Protein AF-A0A2K3MXI1-F1 (afdb_monomer_lite)

Structure (mmCIF, N/CA/C/O backbone):
data_AF-A0A2K3MXI1-F1
#
_entry.id   AF-A0A2K3MXI1-F1
#
loop_
_atom_site.group_PDB
_atom_site.id
_atom_site.type_symbol
_atom_site.label_atom_id
_atom_site.label_alt_id
_atom_site.label_comp_id
_atom_site.label_asym_id
_atom_site.label_entity_id
_atom_site.label_seq_id
_atom_site.pdbx_PDB_ins_code
_atom_site.Cartn_x
_atom_site.Cartn_y
_atom_site.Cartn_z
_atom_site.occupancy
_atom_site.B_iso_or_equiv
_atom_site.auth_seq_id
_atom_site.auth_comp_id
_atom_site.auth_asym_id
_atom_site.auth_atom_id
_atom_site.pdbx_PDB_model_num
ATOM 1 N N . ALA A 1 1 ? 45.358 4.671 -39.014 1.00 56.09 1 ALA A N 1
ATOM 2 C CA . ALA A 1 1 ? 45.125 3.210 -38.984 1.00 56.09 1 ALA A CA 1
ATOM 3 C C . ALA A 1 1 ? 43.636 2.865 -39.098 1.00 56.09 1 ALA A C 1
ATOM 5 O O . ALA A 1 1 ? 43.256 2.252 -40.083 1.00 56.09 1 ALA A O 1
ATOM 6 N N . PHE A 1 2 ? 42.780 3.325 -38.175 1.00 53.22 2 PHE A N 1
ATOM 7 C CA . PHE A 1 2 ? 41.340 3.009 -38.165 1.00 53.22 2 PHE A CA 1
ATOM 8 C C . PHE A 1 2 ? 40.574 3.447 -39.434 1.00 53.22 2 PHE A C 1
ATOM 10 O O . PHE A 1 2 ? 39.855 2.639 -40.006 1.00 53.22 2 PHE A O 1
ATOM 17 N N . CYS A 1 3 ? 40.803 4.664 -39.956 1.00 45.78 3 CYS A N 1
ATOM 18 C CA . CYS A 1 3 ? 40.182 5.107 -41.220 1.00 45.78 3 CYS A CA 1
ATOM 19 C C . CYS A 1 3 ? 40.551 4.239 -42.431 1.00 45.78 3 CYS A C 1
ATOM 21 O O . CYS A 1 3 ? 39.708 4.023 -43.292 1.00 45.78 3 CYS A O 1
ATOM 23 N N . LEU A 1 4 ? 41.788 3.729 -42.499 1.00 58.28 4 LEU A N 1
ATOM 24 C CA . LEU A 1 4 ? 42.200 2.835 -43.587 1.00 58.28 4 LEU A CA 1
ATOM 25 C C . LEU A 1 4 ? 41.477 1.493 -43.486 1.00 58.28 4 LEU A C 1
ATOM 27 O O . LEU A 1 4 ? 41.070 0.957 -44.503 1.00 58.28 4 LEU A O 1
ATOM 31 N N . LEU A 1 5 ? 41.263 0.993 -42.267 1.00 65.31 5 LEU A N 1
ATOM 32 C CA . LEU A 1 5 ? 40.539 -0.253 -42.018 1.00 65.31 5 LEU A CA 1
ATOM 33 C C . LEU A 1 5 ? 39.053 -0.113 -42.386 1.00 65.31 5 LEU A C 1
ATOM 35 O O . LEU A 1 5 ? 38.502 -0.991 -43.035 1.00 65.31 5 LEU A O 1
ATOM 39 N N . VAL A 1 6 ? 38.432 1.027 -42.070 1.00 58.59 6 VAL A N 1
ATOM 40 C CA . VAL A 1 6 ? 37.039 1.328 -42.446 1.00 58.59 6 VAL A CA 1
ATOM 41 C C . VAL A 1 6 ? 36.875 1.468 -43.962 1.00 58.59 6 VAL A C 1
ATOM 43 O O . VAL A 1 6 ? 35.950 0.888 -44.517 1.00 58.59 6 VAL A O 1
ATOM 46 N N . ILE A 1 7 ? 37.790 2.164 -44.647 1.00 58.56 7 ILE A N 1
ATOM 47 C CA . ILE A 1 7 ? 37.781 2.262 -46.118 1.00 58.56 7 ILE A CA 1
ATOM 48 C C . ILE A 1 7 ? 38.012 0.890 -46.755 1.00 58.56 7 ILE A C 1
ATOM 50 O O . ILE A 1 7 ? 37.399 0.582 -47.768 1.00 58.56 7 ILE A O 1
ATOM 54 N N . LEU A 1 8 ? 38.862 0.053 -46.156 1.00 68.56 8 LEU A N 1
ATOM 55 C CA . LEU A 1 8 ? 39.142 -1.297 -46.640 1.00 68.56 8 LEU A CA 1
ATOM 56 C C . LEU A 1 8 ? 37.931 -2.223 -46.447 1.00 68.56 8 LEU A C 1
ATOM 58 O O . LEU A 1 8 ? 37.644 -3.019 -47.333 1.00 68.56 8 LEU A O 1
ATOM 62 N N . VAL A 1 9 ? 37.176 -2.072 -45.353 1.00 70.38 9 VAL A N 1
ATOM 63 C CA . VAL A 1 9 ? 35.903 -2.778 -45.117 1.00 70.38 9 VAL A CA 1
ATOM 64 C C . VAL A 1 9 ? 34.805 -2.296 -46.070 1.00 70.38 9 VAL A C 1
ATOM 66 O O . VAL A 1 9 ? 34.068 -3.124 -46.597 1.00 70.38 9 VAL A O 1
ATOM 69 N N . ASP A 1 10 ? 34.720 -0.993 -46.345 1.00 60.31 10 ASP A N 1
ATOM 70 C CA . ASP A 1 10 ? 33.766 -0.420 -47.305 1.00 60.31 10 ASP A CA 1
ATOM 71 C C . ASP A 1 10 ? 34.090 -0.852 -48.750 1.00 60.31 10 ASP A C 1
ATOM 73 O O . ASP A 1 10 ? 33.211 -1.319 -49.474 1.00 60.31 10 ASP A O 1
ATOM 77 N N . MET A 1 11 ? 35.374 -0.838 -49.130 1.00 62.22 11 MET A N 1
ATOM 78 C CA . MET A 1 11 ? 35.877 -1.392 -50.396 1.00 62.22 11 MET A CA 1
ATOM 79 C C . MET A 1 11 ? 35.638 -2.898 -50.506 1.00 62.22 11 MET A C 1
ATOM 81 O O . MET A 1 11 ? 35.268 -3.369 -51.577 1.00 62.22 11 MET A O 1
ATOM 85 N N . LEU A 1 12 ? 35.818 -3.659 -49.421 1.00 66.19 12 LEU A N 1
ATOM 86 C CA . LEU A 1 12 ? 35.521 -5.092 -49.391 1.00 66.19 12 LEU A CA 1
ATOM 87 C C . LEU A 1 12 ? 34.026 -5.350 -49.550 1.00 66.19 12 LEU A C 1
ATOM 89 O O . LEU A 1 12 ? 33.662 -6.211 -50.339 1.00 66.19 12 LEU A O 1
ATOM 93 N N . ALA A 1 13 ? 33.165 -4.600 -48.861 1.00 64.38 13 ALA A N 1
ATOM 94 C CA . ALA A 1 13 ? 31.715 -4.713 -48.995 1.00 64.38 13 ALA A CA 1
ATOM 95 C C . ALA A 1 13 ? 31.252 -4.367 -50.420 1.00 64.38 13 ALA A C 1
ATOM 97 O O . ALA A 1 13 ? 30.410 -5.066 -50.982 1.00 64.38 13 ALA A O 1
ATOM 98 N N . TYR A 1 14 ? 31.850 -3.342 -51.035 1.00 57.22 14 TYR A N 1
ATOM 99 C CA . TYR A 1 14 ? 31.590 -2.952 -52.420 1.00 57.22 14 TYR A CA 1
ATOM 100 C C . TYR A 1 14 ? 32.108 -3.986 -53.434 1.00 57.22 14 TYR A C 1
ATOM 102 O O . TYR A 1 14 ? 31.436 -4.288 -54.420 1.00 57.22 14 TYR A O 1
ATOM 110 N N . ALA A 1 15 ? 33.274 -4.583 -53.175 1.00 62.03 15 ALA A N 1
ATOM 111 C CA . ALA A 1 15 ? 33.846 -5.642 -54.003 1.00 62.03 15 ALA A CA 1
ATOM 112 C C . ALA A 1 15 ? 33.047 -6.954 -53.905 1.00 62.03 15 ALA A C 1
ATOM 114 O O . ALA A 1 15 ? 32.817 -7.608 -54.921 1.00 62.03 15 ALA A O 1
ATOM 115 N N . LEU A 1 16 ? 32.562 -7.314 -52.710 1.00 57.56 16 LEU A N 1
ATOM 116 C CA . LEU A 1 16 ? 31.687 -8.474 -52.493 1.00 57.56 16 LEU A CA 1
ATOM 117 C C . LEU A 1 16 ? 30.312 -8.268 -53.143 1.00 57.56 16 LEU A C 1
ATOM 119 O O . LEU A 1 16 ? 29.740 -9.220 -53.663 1.00 57.56 16 LEU A O 1
ATOM 123 N N . TYR A 1 17 ? 29.826 -7.024 -53.184 1.00 54.31 17 TYR A N 1
ATOM 124 C CA . TYR A 1 17 ? 28.588 -6.632 -53.865 1.00 54.31 17 TYR A CA 1
ATOM 125 C C . TYR A 1 17 ? 28.673 -6.722 -55.402 1.00 54.31 17 TYR A C 1
ATOM 127 O O . TYR A 1 17 ? 27.663 -6.964 -56.056 1.00 54.31 17 TYR A O 1
ATOM 135 N N . ILE A 1 18 ? 29.866 -6.564 -55.990 1.00 54.97 18 ILE A N 1
ATOM 136 C CA . ILE A 1 18 ? 30.113 -6.726 -57.439 1.00 54.97 18 ILE A CA 1
ATOM 137 C C . ILE A 1 18 ? 30.254 -8.206 -57.849 1.00 54.97 1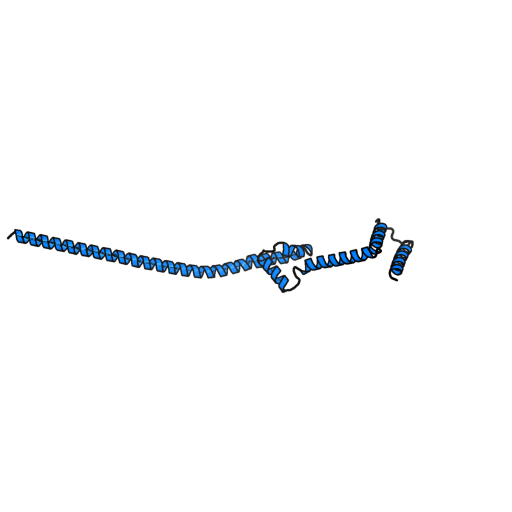8 ILE A C 1
ATOM 139 O O . ILE A 1 18 ? 30.140 -8.532 -59.032 1.00 54.97 18 ILE A O 1
ATOM 143 N N . SER A 1 19 ? 30.461 -9.121 -56.894 1.00 50.59 19 SER A N 1
ATOM 144 C CA . SER A 1 19 ? 30.528 -10.557 -57.178 1.00 50.59 19 SER A CA 1
ATOM 145 C C . SER A 1 19 ? 29.147 -11.087 -57.600 1.00 50.59 19 SER A C 1
ATOM 147 O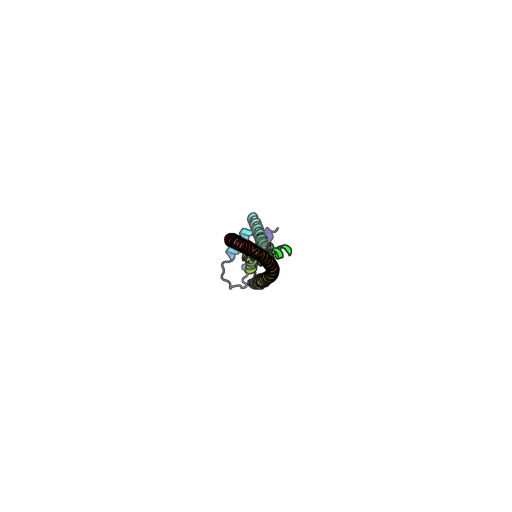 O . SER A 1 19 ? 28.177 -10.923 -56.857 1.00 50.59 19 SER A O 1
ATOM 149 N N . PRO A 1 20 ? 29.013 -11.751 -58.763 1.00 52.06 20 PRO A N 1
ATOM 150 C CA . PRO A 1 20 ? 27.724 -12.110 -59.348 1.00 52.06 20 PRO A CA 1
ATOM 151 C C . PRO A 1 20 ? 27.139 -13.395 -58.733 1.00 52.06 20 PRO A C 1
ATOM 153 O O . PRO A 1 20 ? 26.561 -14.219 -59.440 1.00 52.06 20 PRO A O 1
ATOM 156 N N . VAL A 1 21 ? 27.289 -13.603 -57.421 1.00 53.78 21 VAL A N 1
ATOM 157 C CA . VAL A 1 21 ? 26.765 -14.784 -56.723 1.00 53.78 21 VAL A CA 1
ATOM 158 C C . VAL A 1 21 ? 25.625 -14.368 -55.798 1.00 53.78 21 VAL A C 1
ATOM 160 O O . VAL A 1 21 ? 25.807 -14.042 -54.633 1.00 53.78 21 VAL A O 1
ATOM 163 N N . ALA A 1 22 ? 24.436 -14.392 -56.402 1.00 52.00 22 ALA A N 1
ATOM 164 C CA . ALA A 1 22 ? 23.142 -14.690 -55.799 1.00 52.00 22 ALA A CA 1
ATOM 165 C C . ALA A 1 22 ? 22.802 -14.015 -54.458 1.00 52.00 22 ALA A C 1
ATOM 167 O O . ALA A 1 22 ? 22.964 -14.625 -53.416 1.00 52.00 22 ALA A O 1
ATOM 168 N N . PHE A 1 23 ? 22.137 -12.857 -54.512 1.00 48.06 23 PHE A N 1
ATOM 169 C CA . PHE A 1 23 ? 20.949 -12.593 -53.681 1.00 48.06 23 PHE A CA 1
ATOM 170 C C . PHE A 1 23 ? 19.979 -11.668 -54.430 1.00 48.06 23 PHE A C 1
ATOM 172 O O . PHE A 1 23 ? 19.732 -10.520 -54.071 1.00 48.06 23 PHE A O 1
ATOM 179 N N . ASN A 1 24 ? 19.390 -12.207 -55.498 1.00 46.25 24 ASN A N 1
ATOM 180 C CA . ASN A 1 24 ? 18.168 -11.675 -56.095 1.00 46.25 24 ASN A CA 1
ATOM 181 C C . ASN A 1 24 ? 16.966 -11.996 -55.188 1.00 46.25 24 ASN A C 1
ATOM 183 O O . ASN A 1 24 ? 16.175 -12.848 -55.572 1.00 46.25 24 ASN A O 1
ATOM 187 N N . PHE A 1 25 ? 16.819 -11.396 -53.994 1.00 49.94 25 PHE A N 1
ATOM 188 C CA . PHE A 1 25 ? 15.515 -11.434 -53.296 1.00 49.94 25 PHE A CA 1
ATOM 189 C C . PHE A 1 25 ? 15.309 -10.477 -52.102 1.00 49.94 25 PHE A C 1
ATOM 191 O O . PHE A 1 25 ? 14.707 -10.898 -51.125 1.00 49.94 25 PHE A O 1
ATOM 198 N N . LEU A 1 26 ? 15.704 -9.196 -52.101 1.00 50.62 26 LEU A N 1
ATOM 199 C CA . LEU A 1 26 ? 15.003 -8.265 -51.186 1.00 50.62 26 LEU A CA 1
ATOM 200 C C . LEU A 1 26 ? 14.949 -6.817 -51.713 1.00 50.62 26 LEU A C 1
ATOM 202 O O . LEU A 1 26 ? 15.990 -6.221 -51.990 1.00 50.62 26 LEU A O 1
ATOM 206 N N . PRO A 1 27 ? 13.746 -6.226 -51.859 1.00 49.16 27 PRO A N 1
ATOM 207 C CA . PRO A 1 27 ? 13.505 -5.025 -52.649 1.00 49.16 27 PRO A CA 1
ATOM 208 C C . PRO A 1 27 ? 13.545 -3.767 -51.782 1.00 49.16 27 PRO A C 1
ATOM 210 O O . PRO A 1 27 ? 12.581 -3.008 -51.766 1.00 49.16 27 PRO A O 1
ATOM 213 N N . PHE A 1 28 ? 14.609 -3.529 -51.015 1.00 48.78 28 PHE A N 1
ATOM 214 C CA . PHE A 1 28 ? 14.643 -2.316 -50.201 1.00 48.78 28 PHE A CA 1
ATOM 215 C C . PHE A 1 28 ? 15.933 -1.525 -50.343 1.00 48.78 28 PHE A C 1
ATOM 217 O O . PHE A 1 28 ? 17.040 -1.987 -50.095 1.00 48.78 28 PHE A O 1
ATOM 224 N N . ARG A 1 29 ? 15.686 -0.279 -50.753 1.00 57.34 29 ARG A N 1
ATOM 225 C CA . ARG A 1 29 ? 16.464 0.953 -50.894 1.00 57.34 29 ARG A CA 1
ATOM 226 C C . ARG A 1 29 ? 17.325 1.284 -49.660 1.00 57.34 29 ARG A C 1
ATOM 228 O O . ARG A 1 29 ? 17.263 2.400 -49.171 1.00 57.34 29 ARG A O 1
ATOM 235 N N . ILE A 1 30 ? 18.084 0.318 -49.141 1.00 54.50 30 ILE A N 1
ATOM 236 C CA . ILE A 1 30 ? 18.865 0.347 -47.891 1.00 54.50 30 ILE A CA 1
ATOM 237 C C . ILE A 1 30 ? 20.266 0.938 -48.099 1.00 54.50 30 ILE A C 1
ATOM 239 O O . ILE A 1 30 ? 20.803 1.582 -47.199 1.00 54.50 30 ILE A O 1
ATOM 243 N N . ALA A 1 31 ? 20.818 0.824 -49.310 1.00 57.38 31 ALA A N 1
ATOM 244 C CA . ALA A 1 31 ? 22.129 1.373 -49.662 1.00 57.38 31 ALA A CA 1
ATOM 245 C C . ALA A 1 31 ? 22.299 2.888 -49.373 1.00 57.38 31 ALA A C 1
ATOM 247 O O . ALA A 1 31 ? 23.345 3.268 -48.843 1.00 57.38 31 ALA A O 1
ATOM 248 N N . PRO A 1 32 ? 21.305 3.769 -49.631 1.00 61.47 32 PRO A N 1
ATOM 249 C CA . PRO A 1 32 ? 21.388 5.182 -49.259 1.00 61.47 32 PRO A CA 1
ATOM 250 C C . PRO A 1 32 ? 21.444 5.396 -47.741 1.00 61.47 32 PRO A C 1
ATOM 252 O O . PRO A 1 32 ? 22.221 6.222 -47.274 1.00 61.47 32 PRO A O 1
ATOM 255 N N . TYR A 1 33 ? 20.668 4.637 -46.960 1.00 58.34 33 TYR A N 1
ATOM 256 C CA . TYR A 1 33 ? 20.624 4.781 -45.501 1.00 58.34 33 TYR A CA 1
ATOM 257 C C . TYR A 1 33 ? 21.914 4.289 -44.842 1.00 58.34 33 TYR A C 1
ATOM 259 O O . TYR A 1 33 ? 22.423 4.958 -43.948 1.00 58.34 33 TYR A O 1
ATOM 267 N N . ILE A 1 34 ? 22.492 3.182 -45.326 1.00 56.69 34 ILE A N 1
ATOM 268 C CA . ILE A 1 34 ? 23.787 2.675 -44.844 1.00 56.69 34 ILE A CA 1
ATOM 269 C C . ILE A 1 34 ? 24.893 3.715 -45.072 1.00 56.69 34 ILE A C 1
ATOM 271 O O . ILE A 1 34 ? 25.671 3.978 -44.157 1.00 56.69 34 ILE A O 1
ATOM 275 N N . ARG A 1 35 ? 24.923 4.378 -46.240 1.00 59.81 35 ARG A N 1
ATOM 276 C CA . ARG A 1 35 ? 25.876 5.469 -46.515 1.00 59.81 35 ARG A CA 1
ATOM 277 C C . ARG A 1 35 ? 25.683 6.674 -45.597 1.00 59.81 35 ARG A C 1
ATOM 279 O O . ARG A 1 35 ? 26.672 7.229 -45.136 1.00 59.81 35 ARG A O 1
ATOM 286 N N . VAL A 1 36 ? 24.441 7.077 -45.323 1.00 58.53 36 VAL A N 1
ATOM 287 C CA . VAL A 1 36 ? 24.146 8.222 -44.441 1.00 58.53 36 VAL A CA 1
ATOM 288 C C . VAL A 1 36 ? 24.513 7.911 -42.990 1.00 58.53 36 VAL A C 1
ATOM 290 O O . VAL A 1 36 ? 25.128 8.744 -42.332 1.00 58.53 36 VAL A O 1
ATOM 293 N N . VAL A 1 37 ? 24.217 6.703 -42.504 1.00 62.19 37 VAL A N 1
ATOM 294 C CA . VAL A 1 37 ? 24.610 6.256 -41.158 1.00 62.19 37 VAL A CA 1
ATOM 295 C C . VAL A 1 37 ? 26.134 6.168 -41.040 1.00 62.19 37 VAL A C 1
ATOM 297 O O . VAL A 1 37 ? 26.695 6.681 -40.076 1.00 62.19 37 VAL A O 1
ATOM 300 N N . LEU A 1 38 ? 26.828 5.617 -42.042 1.00 58.44 38 LEU A N 1
ATOM 301 C CA . LEU A 1 38 ? 28.295 5.602 -42.082 1.00 58.44 38 LEU A CA 1
ATOM 302 C C . LEU A 1 38 ? 28.889 7.013 -42.150 1.00 58.44 38 LEU A C 1
ATOM 304 O O . LEU A 1 38 ? 29.874 7.275 -41.471 1.00 58.44 38 LEU A O 1
ATOM 308 N N . PHE A 1 39 ? 28.286 7.931 -42.910 1.00 59.75 39 PHE A N 1
ATOM 309 C CA . PHE A 1 39 ? 28.718 9.329 -43.006 1.00 59.75 39 PHE A CA 1
ATOM 310 C C . PHE A 1 39 ? 28.552 10.077 -41.674 1.00 59.75 39 PHE A C 1
ATOM 312 O O . PHE A 1 39 ? 29.480 10.752 -41.228 1.00 59.75 39 PHE A O 1
ATOM 319 N N . VAL A 1 40 ? 27.416 9.889 -40.993 1.00 56.91 40 VAL A N 1
ATOM 320 C CA . VAL A 1 40 ? 27.158 10.430 -39.647 1.00 56.91 40 VAL A CA 1
ATOM 321 C C . VAL A 1 40 ? 28.146 9.865 -38.618 1.00 56.91 40 VAL A C 1
ATOM 323 O O . VAL A 1 40 ? 28.633 10.611 -37.774 1.00 56.91 40 VAL A O 1
ATOM 326 N N . LEU A 1 41 ? 28.505 8.580 -38.716 1.00 54.50 41 LEU A N 1
ATOM 327 C CA . LEU A 1 41 ? 29.504 7.938 -37.849 1.00 54.50 41 LEU A CA 1
ATOM 328 C C . LEU A 1 41 ? 30.965 8.290 -38.207 1.00 54.50 41 LEU A C 1
ATOM 330 O O . LEU A 1 41 ? 31.866 8.072 -37.391 1.00 54.50 41 LEU A O 1
ATOM 334 N N . ASN A 1 42 ? 31.222 8.824 -39.407 1.00 51.62 42 ASN A N 1
ATOM 335 C CA . ASN A 1 42 ? 32.562 9.173 -39.893 1.00 51.62 42 ASN A CA 1
ATOM 336 C C . ASN A 1 42 ? 33.016 10.565 -39.417 1.00 51.62 42 ASN A C 1
ATOM 338 O O . ASN A 1 42 ? 34.191 10.747 -39.091 1.00 51.62 42 ASN A O 1
ATOM 342 N N . ILE A 1 43 ? 32.095 11.533 -39.300 1.00 59.19 43 ILE A N 1
ATOM 343 C CA . ILE A 1 43 ? 32.418 12.866 -38.772 1.00 59.19 43 ILE A CA 1
ATOM 344 C C . ILE A 1 43 ? 32.782 12.735 -37.290 1.00 59.19 43 ILE A C 1
ATOM 346 O O . ILE A 1 43 ? 31.957 12.362 -36.455 1.00 59.19 43 ILE A O 1
ATOM 350 N N . ARG A 1 44 ? 34.041 13.052 -36.963 1.00 57.19 44 ARG A N 1
ATOM 351 C CA . ARG A 1 44 ? 34.630 12.828 -35.634 1.00 57.19 44 ARG A CA 1
ATOM 352 C C . ARG A 1 44 ? 33.799 13.447 -34.506 1.00 57.19 44 ARG A C 1
ATOM 354 O O . ARG A 1 44 ? 33.609 12.789 -33.495 1.00 57.19 44 ARG A O 1
ATOM 361 N N . GLU A 1 45 ? 33.246 14.634 -34.736 1.00 60.56 45 GLU A N 1
ATOM 362 C CA . GLU A 1 45 ? 32.417 15.389 -33.784 1.00 60.56 45 GLU A CA 1
ATOM 363 C C . GLU A 1 45 ? 31.010 14.780 -33.579 1.00 60.56 45 GLU A C 1
ATOM 365 O O . GLU A 1 45 ? 30.471 14.770 -32.471 1.00 60.56 45 GLU A O 1
ATOM 370 N N . LEU A 1 46 ? 30.416 14.204 -34.633 1.00 59.44 46 LEU A N 1
ATOM 371 C CA . LEU A 1 46 ? 29.101 13.550 -34.568 1.00 59.44 46 LEU A CA 1
ATOM 372 C C . LEU A 1 46 ? 29.184 12.162 -33.936 1.00 59.44 46 LEU A C 1
ATOM 374 O O . LEU A 1 46 ? 28.276 11.785 -33.203 1.00 59.44 46 LEU A O 1
ATOM 378 N N . ARG A 1 47 ? 30.278 11.422 -34.156 1.00 62.16 47 ARG A N 1
ATOM 379 C CA . ARG A 1 47 ? 30.501 10.118 -33.517 1.00 62.16 47 ARG A CA 1
ATOM 380 C C . ARG A 1 47 ? 30.574 10.244 -31.997 1.00 62.16 47 ARG A C 1
ATOM 382 O O . ARG A 1 47 ? 29.921 9.465 -31.314 1.00 62.16 47 ARG A O 1
ATOM 389 N N . GLU A 1 48 ? 31.320 11.222 -31.478 1.00 69.12 48 GLU A N 1
ATOM 390 C CA . GLU A 1 48 ? 31.366 11.467 -30.030 1.00 69.12 48 GLU A CA 1
ATOM 391 C C . GLU A 1 48 ? 29.980 11.858 -29.507 1.00 69.12 48 GLU A C 1
ATOM 393 O O . GLU A 1 48 ? 29.536 11.329 -28.497 1.00 69.12 48 GLU A O 1
ATOM 398 N N . THR A 1 49 ? 29.235 12.690 -30.242 1.00 67.62 49 THR A N 1
ATOM 399 C CA . THR A 1 49 ? 27.866 13.074 -29.862 1.00 67.62 49 THR A CA 1
ATOM 400 C C . THR A 1 49 ? 26.910 11.878 -29.856 1.00 67.62 49 THR A C 1
ATOM 402 O O . THR A 1 49 ? 26.125 11.737 -28.928 1.00 67.62 49 THR A O 1
ATOM 405 N N . VAL A 1 50 ? 26.984 10.982 -30.844 1.00 72.00 50 VAL A N 1
ATOM 406 C CA . VAL A 1 50 ? 26.164 9.762 -30.900 1.00 72.00 50 VAL A CA 1
ATOM 407 C C . VAL A 1 50 ? 26.551 8.800 -29.784 1.00 72.00 50 VAL A C 1
ATOM 409 O O . VAL A 1 50 ? 25.655 8.304 -29.121 1.00 72.00 50 VAL A O 1
ATOM 412 N N . ILE A 1 51 ? 27.844 8.591 -29.518 1.00 68.56 51 ILE A N 1
ATOM 413 C CA . ILE A 1 51 ? 28.319 7.744 -28.411 1.00 68.56 51 ILE A CA 1
ATOM 414 C C . ILE A 1 51 ? 27.884 8.321 -27.058 1.00 68.56 51 ILE A C 1
ATOM 416 O O . ILE A 1 51 ? 27.442 7.572 -26.187 1.00 68.56 51 ILE A O 1
ATOM 420 N N . ILE A 1 52 ? 27.955 9.644 -26.885 1.00 72.88 52 ILE A N 1
ATOM 421 C CA . ILE A 1 52 ? 27.477 10.335 -25.683 1.00 72.88 52 ILE A CA 1
ATOM 422 C C . ILE A 1 52 ? 25.956 10.214 -25.572 1.00 72.88 52 ILE A C 1
ATOM 424 O O . ILE A 1 52 ? 25.466 9.911 -24.495 1.00 72.88 52 ILE A O 1
ATOM 428 N N . VAL A 1 53 ? 25.195 10.392 -26.654 1.00 77.75 53 VAL A N 1
ATOM 429 C CA . VAL A 1 53 ? 23.726 10.299 -26.649 1.00 77.75 53 VAL A CA 1
ATOM 430 C C . VAL A 1 53 ? 23.249 8.866 -26.428 1.00 77.75 53 VAL A C 1
ATOM 432 O O . VAL A 1 53 ? 22.326 8.672 -25.646 1.00 77.75 53 VAL A O 1
ATOM 435 N N . THR A 1 54 ? 23.872 7.854 -27.039 1.00 73.94 54 THR A N 1
ATOM 436 C CA . THR A 1 54 ? 23.555 6.441 -26.778 1.00 73.94 54 THR A CA 1
ATOM 437 C C . THR A 1 54 ? 23.983 6.048 -25.371 1.00 73.94 54 THR A C 1
ATOM 439 O O . THR A 1 54 ? 23.198 5.457 -24.648 1.00 73.94 54 THR A O 1
ATOM 442 N N . GLY A 1 55 ? 25.170 6.470 -24.923 1.00 70.44 55 GLY A N 1
ATOM 443 C CA . GLY A 1 55 ? 25.637 6.240 -23.556 1.00 70.44 55 GLY A CA 1
ATOM 444 C C . GLY A 1 55 ? 24.756 6.925 -22.511 1.00 70.44 55 GLY A C 1
ATOM 445 O O . GLY A 1 55 ? 24.441 6.325 -21.486 1.00 70.44 55 GLY A O 1
ATOM 446 N N . MET A 1 56 ? 24.289 8.147 -22.778 1.00 71.19 56 MET A N 1
ATOM 447 C CA . MET A 1 56 ? 23.317 8.852 -21.946 1.00 71.19 56 MET A CA 1
ATOM 448 C C . MET A 1 56 ? 21.959 8.167 -21.996 1.00 71.19 56 MET A C 1
ATOM 450 O O . MET A 1 56 ? 21.362 8.010 -20.945 1.00 71.19 56 MET A O 1
ATOM 454 N N . LEU A 1 57 ? 21.476 7.721 -23.156 1.00 70.81 57 LEU A N 1
ATOM 455 C CA . LEU A 1 57 ? 20.193 7.030 -23.301 1.00 70.81 57 LEU A CA 1
ATOM 456 C C . LEU A 1 57 ? 20.178 5.688 -22.557 1.00 70.81 57 LEU A C 1
ATOM 458 O O . LEU A 1 57 ? 19.235 5.428 -21.813 1.00 70.81 57 LEU A O 1
ATOM 462 N N . ASP A 1 58 ? 21.234 4.884 -22.685 1.00 66.12 58 ASP A N 1
ATOM 463 C CA . ASP A 1 58 ? 21.448 3.668 -21.897 1.00 66.12 58 ASP A CA 1
ATOM 464 C C . ASP A 1 58 ? 21.515 3.989 -20.402 1.00 66.12 58 ASP A C 1
ATOM 466 O O . ASP A 1 58 ? 20.896 3.308 -19.588 1.00 66.12 58 ASP A O 1
ATOM 470 N N . THR A 1 59 ? 22.191 5.075 -20.022 1.00 62.84 59 THR A N 1
ATOM 471 C CA . THR A 1 59 ? 22.259 5.544 -18.632 1.00 62.84 59 THR A CA 1
ATOM 472 C C . THR A 1 59 ? 20.884 6.017 -18.139 1.00 62.84 59 THR A C 1
ATOM 474 O O . THR A 1 59 ? 20.471 5.606 -17.067 1.00 62.84 59 THR A O 1
ATOM 477 N N . TYR A 1 60 ? 20.101 6.764 -18.920 1.00 64.62 60 TYR A N 1
ATOM 478 C CA . TYR A 1 60 ? 18.745 7.216 -18.580 1.00 64.62 60 TYR A CA 1
ATOM 479 C C . TYR A 1 60 ? 17.760 6.045 -18.459 1.00 64.62 60 TYR A C 1
ATOM 481 O O . TYR A 1 60 ? 16.982 6.004 -17.507 1.00 64.62 60 TYR A O 1
ATOM 489 N N . LEU A 1 61 ? 17.820 5.060 -19.361 1.00 63.19 61 LEU A N 1
ATOM 490 C CA . LEU A 1 61 ? 17.035 3.821 -19.282 1.00 63.19 61 LEU A CA 1
ATOM 491 C C . LEU A 1 61 ? 17.425 2.983 -18.056 1.00 63.19 61 LEU A C 1
ATOM 493 O O . LEU A 1 61 ? 16.557 2.477 -17.343 1.00 63.19 61 LEU A O 1
ATOM 497 N N . ASN A 1 62 ? 18.723 2.879 -17.769 1.00 61.78 62 ASN A N 1
ATOM 498 C CA . ASN A 1 62 ? 19.250 2.140 -16.626 1.00 61.78 62 ASN A CA 1
ATOM 499 C C . ASN A 1 62 ? 18.974 2.863 -15.299 1.00 61.78 62 ASN A C 1
ATOM 501 O O . ASN A 1 62 ? 18.643 2.204 -14.326 1.00 61.78 62 ASN A O 1
ATOM 505 N N . ILE A 1 63 ? 19.027 4.199 -15.240 1.00 61.00 63 ILE A N 1
ATOM 506 C CA . ILE A 1 63 ? 18.640 4.997 -14.067 1.00 61.00 63 ILE A CA 1
ATOM 507 C C . ILE A 1 63 ? 17.137 4.883 -13.837 1.00 61.00 63 ILE A C 1
ATOM 509 O O . ILE A 1 63 ? 16.735 4.675 -12.701 1.00 61.00 63 ILE A O 1
ATOM 513 N N . LEU A 1 64 ? 16.291 4.933 -14.865 1.00 56.22 64 LEU A N 1
ATOM 514 C CA . LEU A 1 64 ? 14.842 4.833 -14.671 1.00 56.22 64 LEU A CA 1
ATOM 515 C C . LEU A 1 64 ? 14.410 3.420 -14.233 1.00 56.22 64 LEU A C 1
ATOM 517 O O . LEU A 1 64 ? 13.506 3.277 -13.415 1.00 56.22 64 LEU A O 1
ATOM 521 N N . GLY A 1 65 ? 15.094 2.378 -14.719 1.00 56.66 65 GLY A N 1
ATOM 522 C CA . GLY A 1 65 ? 14.868 0.989 -14.303 1.00 56.66 65 GLY A CA 1
ATOM 523 C C . GLY A 1 65 ? 15.520 0.616 -12.966 1.00 56.66 65 GLY A C 1
ATOM 524 O O . GLY A 1 65 ? 14.938 -0.142 -12.192 1.00 56.66 65 GLY A O 1
ATOM 525 N N . LYS A 1 66 ? 16.703 1.162 -12.654 1.00 53.78 66 LYS A N 1
ATOM 526 C CA . LYS A 1 66 ? 17.401 0.905 -11.388 1.00 53.78 66 LYS A CA 1
ATOM 527 C C . LYS A 1 66 ? 16.914 1.783 -10.248 1.00 53.78 66 LYS A C 1
ATOM 529 O O . LYS A 1 66 ? 16.901 1.285 -9.139 1.00 53.78 66 LYS A O 1
ATOM 534 N N . THR A 1 67 ? 16.483 3.029 -10.451 1.00 55.03 67 THR A N 1
ATOM 535 C CA . THR A 1 67 ? 16.102 3.931 -9.333 1.00 55.03 67 THR A CA 1
ATOM 536 C C . THR A 1 67 ? 14.925 3.434 -8.498 1.00 55.03 67 THR A C 1
ATOM 538 O O . THR A 1 67 ? 14.860 3.751 -7.314 1.00 55.03 67 THR A O 1
ATOM 541 N N . VAL A 1 68 ? 14.036 2.616 -9.066 1.00 56.94 68 VAL A N 1
ATOM 542 C CA . VAL A 1 68 ? 12.903 2.037 -8.326 1.00 56.94 68 VAL A CA 1
ATOM 543 C C . VAL A 1 68 ? 13.332 0.812 -7.498 1.00 56.94 68 VAL A C 1
ATOM 545 O O . VAL A 1 68 ? 12.794 0.587 -6.418 1.00 56.94 68 VAL A O 1
ATOM 548 N N . PHE A 1 69 ? 14.346 0.060 -7.945 1.00 59.75 69 PHE A N 1
ATOM 549 C CA . PHE A 1 69 ? 14.787 -1.199 -7.323 1.00 59.75 69 PHE A CA 1
ATOM 550 C C . PHE A 1 69 ? 16.324 -1.319 -7.239 1.00 59.75 69 PHE A C 1
ATOM 552 O O . PHE A 1 69 ? 16.898 -2.348 -7.590 1.00 59.75 69 PHE A O 1
ATOM 559 N N . THR A 1 70 ? 17.015 -0.255 -6.809 1.00 64.88 70 THR A N 1
ATOM 560 C CA . THR A 1 70 ? 18.496 -0.189 -6.765 1.00 64.88 70 THR A CA 1
ATOM 561 C C . THR A 1 70 ? 19.093 -1.091 -5.694 1.00 64.88 70 THR A C 1
ATOM 563 O O . THR A 1 70 ? 20.134 -1.708 -5.901 1.00 64.88 70 THR A O 1
ATOM 566 N N . SER A 1 71 ? 18.441 -1.121 -4.535 1.00 70.38 71 SER A N 1
ATOM 567 C CA . SER A 1 71 ? 18.917 -1.729 -3.297 1.00 70.38 71 SER A CA 1
ATOM 568 C C . SER A 1 71 ? 17.744 -2.392 -2.592 1.00 70.38 71 SER A C 1
ATOM 570 O O . SER A 1 71 ? 16.616 -1.912 -2.695 1.00 70.38 71 SER A O 1
ATOM 572 N N . TYR A 1 72 ? 18.004 -3.444 -1.810 1.00 72.75 72 TYR A N 1
ATOM 573 C CA . TYR A 1 72 ? 16.967 -4.121 -1.020 1.00 72.75 72 TYR A CA 1
ATOM 574 C C . TYR A 1 72 ? 16.128 -3.133 -0.188 1.00 72.75 72 TYR A C 1
ATOM 576 O O . TYR A 1 72 ? 14.903 -3.201 -0.196 1.00 72.75 72 TYR A O 1
ATOM 584 N N . SER A 1 73 ? 16.777 -2.148 0.442 1.00 70.00 73 SER A N 1
ATOM 585 C CA . SER A 1 73 ? 16.110 -1.076 1.189 1.00 70.00 73 SER A CA 1
ATOM 586 C C . SER A 1 73 ? 15.208 -0.204 0.311 1.00 70.00 73 SER A C 1
ATOM 588 O O . SER A 1 73 ? 14.055 0.012 0.662 1.00 70.00 73 SER A O 1
ATOM 590 N N . ALA A 1 74 ? 15.690 0.262 -0.843 1.00 76.94 74 ALA A N 1
ATOM 591 C CA . ALA A 1 74 ? 14.901 1.065 -1.779 1.00 76.94 74 ALA A CA 1
ATOM 592 C C . ALA A 1 74 ? 13.669 0.298 -2.282 1.00 76.94 74 ALA A C 1
ATOM 594 O O . ALA A 1 74 ? 12.562 0.829 -2.244 1.00 76.94 74 ALA A O 1
ATOM 595 N N . THR A 1 75 ? 13.838 -0.974 -2.650 1.00 80.06 75 THR A N 1
ATOM 596 C CA . THR A 1 75 ? 12.730 -1.855 -3.037 1.00 80.06 75 THR A CA 1
ATOM 597 C C . THR A 1 75 ? 11.711 -1.998 -1.910 1.00 80.06 75 THR A C 1
ATOM 599 O O . THR A 1 75 ? 10.517 -1.861 -2.157 1.00 80.06 75 THR A O 1
ATOM 602 N N . LEU A 1 76 ? 12.159 -2.216 -0.668 1.00 81.31 76 LEU A N 1
ATOM 603 C CA . LEU A 1 76 ? 11.270 -2.290 0.493 1.00 81.31 76 LEU A CA 1
ATOM 604 C C . LEU A 1 76 ? 10.490 -0.991 0.714 1.00 81.31 76 LEU A C 1
ATOM 606 O O . LEU A 1 76 ? 9.286 -1.052 0.951 1.00 81.31 76 LEU A O 1
ATOM 610 N N . TYR A 1 77 ? 11.134 0.173 0.598 1.00 81.88 77 TYR A N 1
ATOM 611 C CA . TYR A 1 77 ? 10.442 1.459 0.700 1.00 81.88 77 TYR A CA 1
ATOM 612 C C . TYR A 1 77 ? 9.388 1.621 -0.396 1.00 81.88 77 TYR A C 1
ATOM 614 O O . TYR A 1 77 ? 8.266 2.026 -0.104 1.00 81.88 77 TYR A O 1
ATOM 622 N N . GLN A 1 78 ? 9.704 1.253 -1.640 1.00 80.56 78 GLN A N 1
ATOM 623 C CA . GLN A 1 78 ? 8.741 1.318 -2.740 1.00 80.56 78 GLN A CA 1
ATOM 624 C C . GLN A 1 78 ? 7.563 0.353 -2.543 1.00 80.56 78 GLN A C 1
ATOM 626 O O . GLN A 1 78 ? 6.421 0.726 -2.818 1.00 80.56 78 GLN A O 1
ATOM 631 N N . MET A 1 79 ? 7.811 -0.850 -2.013 1.00 84.62 79 MET A N 1
ATOM 632 C CA . MET A 1 79 ? 6.753 -1.803 -1.649 1.00 84.62 79 MET A CA 1
ATOM 633 C C . MET A 1 79 ? 5.910 -1.311 -0.470 1.00 84.62 79 MET A C 1
ATOM 635 O O . MET A 1 79 ? 4.699 -1.500 -0.472 1.00 84.62 79 MET A O 1
ATOM 639 N N . PHE A 1 80 ? 6.514 -0.648 0.518 1.00 84.50 80 PHE A N 1
ATOM 640 C CA . PHE A 1 80 ? 5.792 -0.045 1.639 1.00 84.50 80 PHE A CA 1
ATOM 641 C C . PHE A 1 80 ? 4.906 1.126 1.190 1.00 84.50 80 PHE A C 1
ATOM 643 O O . PHE A 1 80 ? 3.754 1.238 1.604 1.00 84.50 80 PHE A O 1
ATOM 650 N N . LEU A 1 81 ? 5.406 1.977 0.293 1.00 86.19 81 LEU A N 1
ATOM 651 C CA . LEU A 1 81 ? 4.602 3.034 -0.322 1.00 86.19 81 LEU A CA 1
ATOM 652 C C . LEU A 1 81 ? 3.432 2.453 -1.130 1.00 86.19 81 LEU A C 1
ATOM 654 O O . LEU A 1 81 ? 2.321 2.981 -1.049 1.00 86.19 81 LEU A O 1
ATOM 658 N N . LEU A 1 82 ? 3.656 1.337 -1.834 1.00 86.06 82 LEU A N 1
ATOM 659 C CA . LEU A 1 82 ? 2.601 0.629 -2.558 1.00 86.06 82 LEU A CA 1
ATOM 660 C C . LEU A 1 82 ? 1.586 -0.022 -1.611 1.00 86.06 82 LEU A C 1
ATOM 662 O O . LEU A 1 82 ? 0.390 0.014 -1.891 1.00 86.06 82 LEU A O 1
ATOM 666 N N . PHE A 1 83 ? 2.035 -0.567 -0.478 1.00 86.62 83 PHE A N 1
ATOM 667 C CA . PHE A 1 83 ? 1.170 -1.100 0.578 1.00 86.62 83 PHE A CA 1
ATOM 668 C C . PHE A 1 83 ? 0.229 -0.023 1.139 1.00 86.62 83 PHE A C 1
ATOM 670 O O . PHE A 1 83 ? -0.934 -0.295 1.409 1.00 86.62 83 PHE A O 1
ATOM 677 N N . ASN A 1 84 ? 0.692 1.224 1.226 1.00 87.19 84 ASN A N 1
ATOM 678 C CA . ASN A 1 84 ? -0.145 2.365 1.606 1.00 87.19 84 ASN A CA 1
ATOM 679 C C . ASN A 1 84 ? -0.885 3.004 0.416 1.00 87.19 84 ASN A C 1
ATOM 681 O O . ASN A 1 84 ? -1.511 4.050 0.570 1.00 87.19 84 ASN A O 1
ATOM 685 N N . THR A 1 85 ? -0.812 2.415 -0.783 1.00 84.31 85 THR A N 1
ATOM 686 C CA . THR A 1 85 ? -1.391 2.922 -2.044 1.00 84.31 85 THR A CA 1
ATOM 687 C C . THR A 1 85 ? -0.949 4.338 -2.452 1.00 84.31 85 THR A C 1
ATOM 689 O O . THR A 1 85 ? -1.551 4.941 -3.335 1.00 84.31 85 THR A O 1
ATOM 692 N N . ALA A 1 86 ? 0.131 4.863 -1.864 1.00 81.69 86 ALA A N 1
ATOM 693 C CA . ALA A 1 86 ? 0.552 6.259 -2.014 1.00 81.69 86 ALA A CA 1
ATOM 694 C C . ALA A 1 86 ? 1.210 6.571 -3.372 1.00 81.69 86 ALA A C 1
ATOM 696 O O . ALA A 1 86 ? 1.207 7.714 -3.814 1.00 81.69 86 ALA A O 1
ATOM 697 N N . ASN A 1 87 ? 1.786 5.561 -4.027 1.00 74.88 87 ASN A N 1
ATOM 698 C CA . ASN A 1 87 ? 2.541 5.674 -5.282 1.00 74.88 87 ASN A CA 1
ATOM 699 C C . ASN A 1 87 ? 1.931 4.831 -6.426 1.00 74.88 87 ASN A C 1
ATOM 701 O O . ASN A 1 87 ? 2.630 4.448 -7.367 1.00 74.88 87 ASN A O 1
ATOM 705 N N . ASN A 1 88 ? 0.638 4.502 -6.339 1.00 73.19 88 ASN A N 1
ATOM 706 C CA . ASN A 1 88 ? -0.103 3.792 -7.384 1.00 73.19 88 ASN A CA 1
ATOM 707 C C . ASN A 1 88 ? -0.628 4.812 -8.425 1.00 73.19 88 ASN A C 1
ATOM 709 O O . ASN A 1 88 ? -1.339 5.728 -8.011 1.00 73.19 88 ASN A O 1
ATOM 713 N N . PRO A 1 89 ? -0.330 4.694 -9.742 1.00 71.25 89 PRO A N 1
ATOM 714 C CA . PRO A 1 89 ? 0.272 3.558 -10.458 1.00 71.25 89 PRO A CA 1
ATOM 715 C C . PRO A 1 89 ? 1.780 3.650 -10.751 1.00 71.25 89 PRO A C 1
ATOM 717 O O . PRO A 1 89 ? 2.360 2.719 -11.318 1.00 71.25 89 PRO A O 1
ATOM 720 N N . ASP A 1 90 ? 2.421 4.752 -10.373 1.00 73.69 90 ASP A N 1
ATOM 721 C CA . ASP A 1 90 ? 3.779 5.108 -10.800 1.00 73.69 90 ASP A CA 1
ATOM 722 C C . ASP A 1 90 ? 4.846 4.050 -10.476 1.00 73.69 90 ASP A C 1
ATOM 724 O O . ASP A 1 90 ? 5.799 3.882 -11.237 1.00 73.69 90 ASP A O 1
ATOM 728 N N . VAL A 1 91 ? 4.675 3.276 -9.401 1.00 77.69 91 VAL A N 1
ATOM 729 C CA . VAL A 1 91 ? 5.639 2.241 -8.987 1.00 77.69 91 VAL A CA 1
ATOM 730 C C . VAL A 1 91 ? 5.656 0.994 -9.883 1.00 77.69 91 VAL A C 1
ATOM 732 O O . VAL A 1 91 ? 6.704 0.372 -10.052 1.00 77.69 91 VAL A O 1
ATOM 735 N N . TRP A 1 92 ? 4.524 0.613 -10.485 1.00 76.62 92 TRP A N 1
ATOM 736 C CA . TRP A 1 92 ? 4.418 -0.622 -11.277 1.00 76.62 92 TRP A CA 1
ATOM 737 C C . TRP A 1 92 ? 4.330 -0.376 -12.784 1.00 76.62 92 TRP A C 1
ATOM 739 O O . TRP A 1 92 ? 4.600 -1.293 -13.563 1.00 76.62 92 TRP A O 1
ATOM 749 N N . VAL A 1 93 ? 4.029 0.848 -13.229 1.00 78.19 93 VAL A N 1
ATOM 750 C CA . VAL A 1 93 ? 3.993 1.216 -14.657 1.00 78.19 93 VAL A CA 1
ATOM 751 C C . VAL A 1 93 ? 5.321 0.935 -15.385 1.00 78.19 93 VAL A C 1
ATOM 753 O O . VAL A 1 93 ? 5.271 0.353 -16.475 1.00 78.19 93 VAL A O 1
ATOM 756 N N . PRO A 1 94 ? 6.510 1.260 -14.835 1.00 76.88 94 PRO A N 1
ATOM 757 C CA . PRO A 1 94 ? 7.785 0.924 -15.475 1.00 76.88 94 PRO A CA 1
ATOM 758 C C . PRO A 1 94 ? 7.999 -0.592 -15.610 1.00 76.88 94 PRO A C 1
ATOM 760 O O . PRO A 1 94 ? 8.423 -1.072 -16.661 1.00 76.88 94 PRO A O 1
ATOM 763 N N . ALA A 1 95 ? 7.635 -1.363 -14.579 1.00 75.75 95 ALA A N 1
ATOM 764 C CA . ALA A 1 95 ? 7.745 -2.822 -14.581 1.00 75.75 95 ALA A CA 1
ATOM 765 C C . ALA A 1 95 ? 6.756 -3.483 -15.559 1.00 75.75 95 ALA A C 1
ATOM 767 O O . ALA A 1 95 ? 7.101 -4.463 -16.222 1.00 75.75 95 ALA A O 1
ATOM 768 N N . TYR A 1 96 ? 5.554 -2.917 -15.694 1.00 76.62 96 TYR A N 1
ATOM 769 C CA . TYR A 1 96 ? 4.533 -3.361 -16.641 1.00 76.62 96 TYR A CA 1
ATOM 770 C C . TYR A 1 96 ? 4.931 -3.107 -18.100 1.00 76.62 96 TYR A C 1
ATOM 772 O O . TYR A 1 96 ? 4.703 -3.956 -18.961 1.00 76.62 96 TYR A O 1
ATOM 780 N N . LYS A 1 97 ? 5.560 -1.956 -18.380 1.00 74.44 97 LYS A N 1
ATOM 781 C CA . LYS A 1 97 ? 6.087 -1.631 -19.716 1.00 74.44 97 LYS A CA 1
ATOM 782 C C . LYS A 1 97 ? 7.198 -2.588 -20.154 1.00 74.44 97 LYS A C 1
ATOM 784 O O . LYS A 1 97 ? 7.321 -2.843 -21.347 1.00 74.44 97 LYS A O 1
ATOM 789 N N . SER A 1 98 ? 7.970 -3.122 -19.206 1.00 76.50 98 SER A N 1
ATOM 790 C CA . SER A 1 98 ? 9.007 -4.126 -19.471 1.00 76.50 98 SER A CA 1
ATOM 791 C C . SER A 1 98 ? 8.418 -5.526 -19.693 1.00 76.50 98 SER A C 1
ATOM 793 O O . SER A 1 98 ? 8.718 -6.180 -20.689 1.00 76.50 98 SER A O 1
ATOM 795 N N . SER A 1 99 ? 7.523 -5.979 -18.808 1.00 74.31 99 SER A N 1
ATOM 796 C CA . SER A 1 99 ? 6.829 -7.261 -18.956 1.00 74.31 99 SER A CA 1
ATOM 797 C C . SER A 1 99 ? 5.393 -7.174 -18.459 1.00 74.31 99 SER A C 1
ATOM 799 O O . SER A 1 99 ? 5.127 -6.829 -17.306 1.00 74.31 99 SER A O 1
ATOM 801 N N . ARG A 1 100 ? 4.452 -7.588 -19.316 1.00 77.00 100 ARG A N 1
ATOM 802 C CA . ARG A 1 100 ? 3.023 -7.654 -18.975 1.00 77.00 100 ARG A CA 1
ATOM 803 C C . ARG A 1 100 ? 2.732 -8.623 -17.829 1.00 77.00 100 ARG A C 1
ATOM 805 O O . ARG A 1 100 ? 1.748 -8.428 -17.129 1.00 77.00 100 ARG A O 1
ATOM 812 N N . TRP A 1 101 ? 3.582 -9.626 -17.609 1.00 79.50 101 TRP A N 1
ATOM 813 C CA . TRP A 1 101 ? 3.415 -10.623 -16.546 1.00 79.50 101 TRP A CA 1
ATOM 814 C C . TRP A 1 101 ? 3.702 -10.066 -15.146 1.00 79.50 101 TRP A C 1
ATOM 816 O O . TRP A 1 101 ? 3.165 -10.577 -14.166 1.00 79.50 101 TRP A O 1
ATOM 826 N N . SER A 1 102 ? 4.476 -8.980 -15.044 1.00 78.38 102 SER A N 1
ATOM 827 C CA . SER A 1 102 ? 4.817 -8.342 -13.766 1.00 78.38 102 SER A CA 1
ATOM 828 C C . SER A 1 102 ? 3.591 -7.798 -13.025 1.00 78.38 102 SER A C 1
ATOM 830 O O . SER A 1 102 ? 3.607 -7.716 -11.801 1.00 78.38 102 SER A O 1
ATOM 832 N N . ILE A 1 103 ? 2.502 -7.462 -13.733 1.00 82.69 103 ILE A N 1
ATOM 833 C CA . ILE A 1 103 ? 1.289 -6.905 -13.110 1.00 82.69 103 ILE A CA 1
ATOM 834 C C . ILE A 1 103 ? 0.593 -7.885 -12.167 1.00 82.69 103 ILE A C 1
ATOM 836 O O . ILE A 1 103 ? 0.001 -7.461 -11.180 1.00 82.69 103 ILE A O 1
ATOM 840 N N . LEU A 1 104 ? 0.693 -9.191 -12.433 1.00 84.12 104 LEU A N 1
ATOM 841 C CA . LEU A 1 104 ? 0.057 -10.217 -11.607 1.00 84.12 104 LEU A CA 1
ATOM 842 C C . LEU A 1 104 ? 0.623 -10.216 -10.184 1.00 84.12 104 LEU A C 1
ATOM 844 O O . LEU A 1 104 ? -0.134 -10.349 -9.225 1.00 84.12 104 LEU A O 1
ATOM 848 N N . PHE A 1 105 ? 1.934 -9.994 -10.045 1.00 85.31 105 PHE A N 1
ATOM 849 C CA . PHE A 1 105 ? 2.586 -9.857 -8.744 1.00 85.31 105 PHE A CA 1
ATOM 850 C C . PHE A 1 105 ? 2.036 -8.656 -7.967 1.00 85.31 105 PHE A C 1
ATOM 852 O O . PHE A 1 105 ? 1.652 -8.795 -6.808 1.00 85.31 105 PHE A O 1
ATOM 859 N N . PHE A 1 106 ? 1.938 -7.491 -8.613 1.00 83.19 106 PHE A N 1
ATOM 860 C CA . PHE A 1 106 ? 1.446 -6.271 -7.972 1.00 83.19 106 PHE A CA 1
ATOM 861 C C . PHE A 1 106 ? -0.036 -6.360 -7.592 1.00 83.19 106 PHE A C 1
ATOM 863 O O . PHE A 1 106 ? -0.408 -5.926 -6.505 1.00 83.19 106 PHE A O 1
ATOM 870 N N . ILE A 1 107 ? -0.874 -6.968 -8.438 1.00 87.06 107 ILE A N 1
ATOM 871 C CA . ILE A 1 107 ? -2.293 -7.198 -8.130 1.00 87.06 107 ILE A CA 1
ATOM 872 C C . ILE A 1 107 ? -2.432 -8.112 -6.911 1.00 87.06 107 ILE A C 1
ATOM 874 O O . ILE A 1 107 ? -3.175 -7.784 -5.988 1.00 87.06 107 ILE A O 1
ATOM 878 N N . LEU A 1 108 ? -1.703 -9.232 -6.877 1.00 88.62 108 LEU A N 1
ATOM 879 C CA . LEU A 1 108 ? -1.743 -10.162 -5.749 1.00 88.62 108 LEU A CA 1
ATOM 880 C C . LEU A 1 108 ? -1.231 -9.505 -4.459 1.00 88.62 108 LEU A C 1
ATOM 882 O O . LEU A 1 108 ? -1.834 -9.674 -3.400 1.00 88.62 108 LEU A O 1
ATOM 886 N N . PHE A 1 109 ? -0.154 -8.721 -4.554 1.00 87.38 109 PHE A N 1
ATOM 887 C CA . PHE A 1 109 ? 0.400 -7.970 -3.432 1.00 87.38 109 PHE A CA 1
ATOM 888 C C . PHE A 1 109 ? -0.598 -6.954 -2.872 1.00 87.38 109 PHE A C 1
ATOM 890 O O . PHE A 1 109 ? -0.769 -6.886 -1.660 1.00 87.38 109 PHE A O 1
ATOM 897 N N . VAL A 1 110 ? -1.291 -6.193 -3.724 1.00 87.31 110 VAL A N 1
ATOM 898 C CA . VAL A 1 110 ? -2.305 -5.232 -3.267 1.00 87.31 110 VAL A CA 1
ATOM 899 C C . VAL A 1 110 ? -3.516 -5.957 -2.677 1.00 87.31 110 VAL A C 1
ATOM 901 O O . VAL A 1 110 ? -4.011 -5.562 -1.623 1.00 87.31 110 VAL A O 1
ATOM 904 N N . LEU A 1 111 ? -3.963 -7.047 -3.307 1.00 87.50 111 LEU A N 1
ATOM 905 C CA . LEU A 1 111 ? -5.110 -7.824 -2.844 1.00 87.50 111 LEU A CA 1
ATOM 906 C C . LEU A 1 111 ? -4.873 -8.408 -1.446 1.00 87.50 111 LEU A C 1
ATOM 908 O O . LEU A 1 111 ? -5.705 -8.253 -0.558 1.00 87.50 111 LEU A O 1
ATOM 912 N N . ILE A 1 112 ? -3.722 -9.042 -1.233 1.00 87.56 112 ILE A N 1
ATOM 913 C CA . ILE A 1 112 ? -3.391 -9.663 0.053 1.00 87.56 112 ILE A CA 1
ATOM 914 C C . ILE A 1 112 ? -2.889 -8.612 1.050 1.00 87.56 112 ILE A C 1
ATOM 916 O O . ILE A 1 112 ? -3.376 -8.528 2.172 1.00 87.56 112 ILE A O 1
ATOM 920 N N . GLY A 1 113 ? -1.920 -7.788 0.666 1.00 84.50 113 GLY A N 1
ATOM 921 C CA . GLY A 1 113 ? -1.308 -6.808 1.559 1.00 84.50 113 GLY A CA 1
ATOM 922 C C . GLY A 1 113 ? -2.310 -5.756 2.016 1.00 84.50 113 GLY A C 1
ATOM 923 O O . GLY A 1 113 ? -2.580 -5.630 3.206 1.00 84.50 113 GLY A O 1
ATOM 924 N N . VAL A 1 114 ? -2.912 -5.029 1.079 1.00 86.00 114 VAL A N 1
ATOM 925 C CA . VAL A 1 114 ? -3.806 -3.929 1.445 1.00 86.00 114 VAL A CA 1
ATOM 926 C C . VAL A 1 114 ? -5.102 -4.486 2.012 1.00 86.00 114 VAL A C 1
ATOM 928 O O . VAL A 1 114 ? -5.422 -4.209 3.158 1.00 86.00 114 VAL A O 1
ATOM 931 N N . TYR A 1 115 ? -5.840 -5.321 1.283 1.00 85.94 115 TYR A N 1
ATOM 932 C CA . TYR A 1 115 ? -7.189 -5.678 1.733 1.00 85.94 115 TYR A CA 1
ATOM 933 C C . TYR A 1 115 ? -7.236 -6.735 2.830 1.00 85.94 115 TYR A C 1
ATOM 935 O O . TYR A 1 115 ? -8.146 -6.686 3.650 1.00 85.94 115 TYR A O 1
ATOM 943 N N . PHE A 1 116 ? -6.312 -7.693 2.882 1.00 87.25 116 PHE A N 1
ATOM 944 C CA . PHE A 1 116 ? -6.350 -8.697 3.945 1.00 87.25 116 PHE A CA 1
ATOM 945 C C . PHE A 1 116 ? -5.609 -8.213 5.195 1.00 87.25 116 PHE A C 1
ATOM 947 O O . PHE A 1 116 ? -6.197 -8.176 6.276 1.00 87.25 116 PHE A O 1
ATOM 954 N N . VAL A 1 117 ? -4.352 -7.771 5.063 1.00 87.50 117 VAL A N 1
ATOM 955 C CA . VAL A 1 117 ? -3.539 -7.405 6.237 1.00 87.50 117 VAL A CA 1
ATOM 956 C C . VAL A 1 117 ? -4.042 -6.129 6.911 1.00 87.50 117 VAL A C 1
ATOM 958 O O . VAL A 1 117 ? -4.165 -6.123 8.135 1.00 87.50 117 VAL A O 1
ATOM 961 N N . THR A 1 118 ? -4.383 -5.063 6.173 1.00 86.69 118 THR A N 1
ATOM 962 C CA . THR A 1 118 ? -4.853 -3.824 6.834 1.00 86.69 118 THR A CA 1
ATOM 963 C C . THR A 1 118 ? -6.195 -4.021 7.538 1.00 86.69 118 THR A C 1
ATOM 965 O O . THR A 1 118 ? -6.357 -3.547 8.659 1.00 86.69 118 THR A O 1
ATOM 968 N N . ASN A 1 119 ? -7.119 -4.791 6.950 1.00 86.25 119 ASN A N 1
ATOM 969 C CA . ASN A 1 119 ? -8.400 -5.111 7.584 1.00 86.25 119 ASN A CA 1
ATOM 970 C C . ASN A 1 119 ? -8.225 -6.010 8.814 1.00 86.25 119 ASN A C 1
ATOM 972 O O . ASN A 1 119 ? -8.928 -5.823 9.806 1.00 86.25 119 ASN A O 1
ATOM 976 N N . LEU A 1 120 ? -7.269 -6.945 8.789 1.00 89.94 120 LEU A N 1
ATOM 977 C CA . LEU A 1 120 ? -6.925 -7.749 9.962 1.00 89.94 120 LEU A CA 1
ATOM 978 C C . LEU A 1 120 ? -6.355 -6.876 11.088 1.00 89.94 120 LEU A C 1
ATOM 980 O O . LEU A 1 120 ? -6.797 -6.986 12.230 1.00 89.94 120 LEU A O 1
ATOM 984 N N . ILE A 1 121 ? -5.411 -5.984 10.769 1.00 88.44 121 ILE A N 1
ATOM 985 C CA . ILE A 1 121 ? -4.846 -5.038 11.740 1.00 88.44 121 ILE A CA 1
ATOM 986 C C . ILE A 1 121 ? -5.957 -4.157 12.314 1.00 88.44 121 ILE A C 1
ATOM 988 O O . ILE A 1 121 ? -6.057 -4.026 13.531 1.00 88.44 121 ILE A O 1
ATOM 992 N N . LEU A 1 122 ? -6.822 -3.600 11.462 1.00 89.00 122 LEU A N 1
ATOM 993 C CA . LEU A 1 122 ? -7.939 -2.764 11.891 1.00 89.00 122 LEU A CA 1
ATOM 994 C C . LEU A 1 122 ? -8.883 -3.523 12.827 1.00 89.00 122 LEU A C 1
ATOM 996 O O . LEU A 1 122 ? -9.293 -2.962 13.836 1.00 89.00 122 LEU A O 1
ATOM 1000 N N . ALA A 1 123 ? -9.189 -4.791 12.542 1.00 92.00 123 ALA A N 1
ATOM 1001 C CA . ALA A 1 123 ? -10.030 -5.619 13.401 1.00 92.00 123 ALA A CA 1
ATOM 1002 C C . ALA A 1 123 ? -9.410 -5.836 14.792 1.00 92.00 123 ALA A C 1
ATOM 1004 O O . ALA A 1 123 ? -10.087 -5.648 15.801 1.00 92.00 123 ALA A O 1
ATOM 1005 N N . VAL A 1 124 ? -8.119 -6.173 14.858 1.00 91.69 124 VAL A N 1
ATOM 1006 C CA . VAL A 1 124 ? -7.403 -6.391 16.129 1.00 91.69 124 VAL A CA 1
ATOM 1007 C C . VAL A 1 124 ? -7.295 -5.095 16.939 1.00 91.69 124 VAL A C 1
ATOM 1009 O O . VAL A 1 124 ? -7.540 -5.069 18.148 1.00 91.69 124 VAL A O 1
ATOM 1012 N N . VAL A 1 125 ? -6.958 -3.995 16.267 1.00 92.00 125 VAL A N 1
ATOM 1013 C CA . VAL A 1 125 ? -6.851 -2.666 16.876 1.00 92.00 125 VAL A CA 1
ATOM 1014 C C . VAL A 1 125 ? -8.218 -2.182 17.363 1.00 92.00 125 VAL A C 1
ATOM 1016 O O . VAL A 1 125 ? -8.325 -1.643 18.464 1.00 92.00 125 VAL A O 1
ATOM 1019 N N . TYR A 1 126 ? -9.278 -2.421 16.590 1.00 89.62 126 TYR A N 1
ATOM 1020 C CA . TYR A 1 126 ? -10.645 -2.098 16.979 1.00 89.62 126 TYR A CA 1
ATOM 1021 C C . TYR A 1 126 ? -11.088 -2.879 18.215 1.00 89.62 126 TYR A C 1
ATOM 1023 O O . TYR A 1 126 ? -11.661 -2.277 19.117 1.00 89.62 126 TYR A O 1
ATOM 1031 N N . ASP A 1 127 ? -10.804 -4.181 18.301 1.00 90.12 127 ASP A N 1
ATOM 1032 C CA . ASP A 1 127 ? -11.148 -4.983 19.482 1.00 90.12 127 ASP A CA 1
ATOM 1033 C C . ASP A 1 127 ? -10.431 -4.467 20.741 1.00 90.12 127 ASP A C 1
ATOM 1035 O O . ASP A 1 127 ? -11.046 -4.262 21.792 1.00 90.12 127 ASP A O 1
ATOM 1039 N N . SER A 1 128 ? -9.153 -4.111 20.589 1.00 87.62 128 SER A N 1
ATOM 1040 C CA . SER A 1 128 ? -8.343 -3.515 21.655 1.00 87.62 128 SER A CA 1
ATOM 1041 C C . SER A 1 128 ? -8.928 -2.179 22.128 1.00 87.62 128 SER A C 1
ATOM 1043 O O . SER A 1 128 ? -9.183 -2.006 23.322 1.00 87.62 128 SER A O 1
ATOM 1045 N N . PHE A 1 129 ? -9.229 -1.255 21.209 1.00 88.69 129 PHE A N 1
ATOM 1046 C CA . PHE A 1 129 ? -9.841 0.034 21.550 1.00 88.69 129 PHE A CA 1
ATOM 1047 C C . PHE A 1 129 ? -11.251 -0.108 22.114 1.00 88.69 129 PHE A C 1
ATOM 1049 O O . PHE A 1 129 ? -11.608 0.581 23.068 1.00 88.69 129 PHE A O 1
ATOM 1056 N N . LYS A 1 130 ? -12.060 -1.012 21.562 1.00 86.31 130 LYS A N 1
ATOM 1057 C CA . LYS A 1 130 ? -13.414 -1.277 22.043 1.00 86.31 130 LYS A CA 1
ATOM 1058 C C . LYS A 1 130 ? -13.390 -1.789 23.478 1.00 86.31 130 LYS A C 1
ATOM 1060 O O . LYS A 1 130 ? -14.210 -1.343 24.274 1.00 86.31 130 LYS A O 1
ATOM 1065 N N . SER A 1 131 ? -12.454 -2.673 23.824 1.00 86.50 131 SER A N 1
ATOM 1066 C CA . SER A 1 131 ? -12.317 -3.175 25.195 1.00 86.50 131 SER A CA 1
ATOM 1067 C C . SER A 1 131 ? -12.042 -2.049 26.202 1.00 86.50 131 SER A C 1
ATOM 1069 O O . SER A 1 131 ? -12.593 -2.058 27.303 1.00 86.50 131 SER A O 1
ATOM 1071 N N . GLU A 1 132 ? -11.265 -1.042 25.803 1.00 88.44 132 GLU A N 1
ATOM 1072 C CA . GLU A 1 132 ? -10.940 0.114 26.637 1.00 88.44 132 GLU A CA 1
ATOM 1073 C C . GLU A 1 132 ? -12.116 1.093 26.736 1.00 88.44 132 GLU A C 1
ATOM 1075 O O . GLU A 1 132 ? -12.491 1.522 27.827 1.00 88.44 132 GLU A O 1
ATOM 1080 N N . LEU A 1 133 ? -12.779 1.373 25.610 1.00 87.88 133 LEU A N 1
ATOM 1081 C CA . LEU A 1 133 ? -13.982 2.207 25.575 1.00 87.88 133 LEU A CA 1
ATOM 1082 C C . LEU A 1 133 ? -15.107 1.613 26.425 1.00 87.88 133 LEU A C 1
ATOM 1084 O O . LEU A 1 133 ? -15.758 2.334 27.176 1.00 87.88 133 LEU A O 1
ATOM 1088 N N . VAL A 1 134 ? -15.325 0.298 26.346 1.00 90.31 134 VAL A N 1
ATOM 1089 C CA . VAL A 1 134 ? -16.348 -0.391 27.143 1.00 90.31 134 VAL A CA 1
ATOM 1090 C C . VAL A 1 134 ? -16.058 -0.251 28.637 1.00 90.31 134 VAL A C 1
ATOM 1092 O O . VAL A 1 134 ? -16.983 0.021 29.401 1.00 90.31 134 VAL A O 1
ATOM 1095 N N . LYS A 1 135 ? -14.792 -0.363 29.062 1.00 90.25 135 LYS A N 1
ATOM 1096 C CA . LYS A 1 135 ? -14.411 -0.135 30.463 1.00 90.25 135 LYS A CA 1
ATOM 1097 C C . LYS A 1 135 ? -14.718 1.294 30.896 1.00 90.25 135 LYS A C 1
ATOM 1099 O O . LYS A 1 135 ? -15.453 1.469 31.864 1.00 90.25 135 LYS A O 1
ATOM 1104 N N . GLN A 1 136 ? -14.255 2.296 30.150 1.00 91.69 136 GLN A N 1
ATOM 1105 C CA . GLN A 1 136 ? -14.479 3.707 30.487 1.00 91.69 136 GLN A CA 1
ATOM 1106 C C . GLN A 1 136 ? -15.967 4.065 30.546 1.00 91.69 136 GLN A C 1
ATOM 1108 O O . GLN A 1 136 ? -16.417 4.722 31.486 1.00 91.69 136 GLN A O 1
ATOM 1113 N N . VAL A 1 137 ? -16.756 3.595 29.575 1.00 91.31 137 VAL A N 1
ATOM 1114 C CA . VAL A 1 137 ? -18.209 3.805 29.563 1.00 91.31 137 VAL A CA 1
ATOM 1115 C C . VAL A 1 137 ? -18.863 3.116 30.761 1.00 91.31 137 VAL A C 1
ATOM 1117 O O . VAL A 1 137 ? -19.694 3.729 31.428 1.00 91.31 137 VAL A O 1
ATOM 1120 N N . SER A 1 138 ? -18.454 1.888 31.099 1.00 91.50 138 SER A N 1
ATOM 1121 C CA . SER A 1 138 ? -18.994 1.166 32.259 1.00 91.50 138 SER A CA 1
ATOM 1122 C C . SER A 1 138 ? -18.668 1.850 33.592 1.00 91.50 138 SER A C 1
ATOM 1124 O O . SER A 1 138 ? -19.523 1.920 34.477 1.00 91.50 138 SER A O 1
ATOM 1126 N N . GLU A 1 139 ? -17.465 2.413 33.736 1.00 92.94 139 GLU A N 1
ATOM 1127 C CA . GLU A 1 139 ? -17.076 3.177 34.921 1.00 92.94 139 GLU A CA 1
ATOM 1128 C C . GLU A 1 139 ? -17.863 4.483 35.025 1.00 92.94 139 GLU A C 1
ATOM 1130 O O . GLU A 1 139 ? -18.366 4.817 36.102 1.00 92.94 139 GLU A O 1
ATOM 1135 N N . MET A 1 140 ? -18.035 5.191 33.906 1.00 92.19 140 MET A N 1
ATOM 1136 C CA . MET A 1 140 ? -18.848 6.403 33.842 1.00 92.19 140 MET A CA 1
ATOM 1137 C C . MET A 1 140 ? -20.307 6.123 34.214 1.00 92.19 140 MET A C 1
ATOM 1139 O O . MET A 1 140 ? -20.889 6.867 35.006 1.00 92.19 140 MET A O 1
ATOM 1143 N N . ASP A 1 141 ? -20.891 5.038 33.706 1.00 93.12 141 ASP A N 1
ATOM 1144 C CA . ASP A 1 141 ? -22.252 4.631 34.056 1.00 93.12 141 ASP A CA 1
ATOM 1145 C C . ASP A 1 141 ? -22.369 4.244 35.532 1.00 93.12 141 ASP A C 1
ATOM 1147 O O . ASP A 1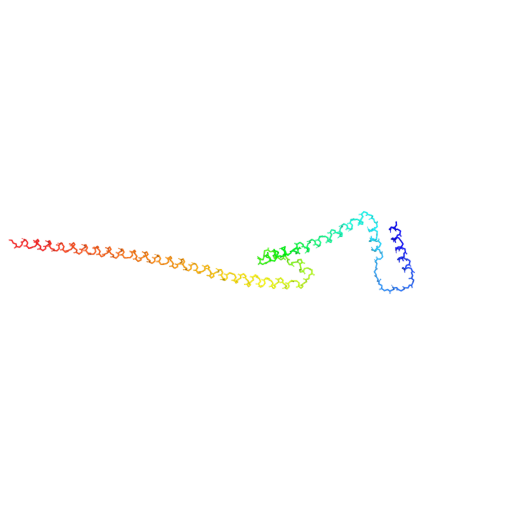 141 ? -23.340 4.625 36.194 1.00 93.12 141 ASP A O 1
ATOM 1151 N N . ARG A 1 142 ? -21.365 3.558 36.095 1.00 93.31 142 ARG A N 1
ATOM 1152 C CA . ARG A 1 142 ? -21.335 3.234 37.528 1.00 93.31 142 ARG A CA 1
ATOM 1153 C C . ARG A 1 142 ? -21.277 4.496 38.383 1.00 93.31 142 ARG A C 1
ATOM 1155 O O . ARG A 1 142 ? -22.022 4.605 39.355 1.00 93.31 142 ARG A O 1
ATOM 1162 N N . MET A 1 143 ? -20.435 5.463 38.016 1.00 94.38 143 MET A N 1
ATOM 1163 C CA . MET A 1 143 ? -20.340 6.747 38.714 1.00 94.38 143 MET A CA 1
ATOM 1164 C C . MET A 1 143 ? -21.637 7.549 38.614 1.00 94.38 143 MET A C 1
ATOM 1166 O O . MET A 1 143 ? -22.101 8.075 39.624 1.00 94.38 143 MET A O 1
ATOM 1170 N N . ARG A 1 144 ? -22.259 7.607 37.431 1.00 93.50 144 ARG A N 1
ATOM 1171 C CA . ARG A 1 144 ? -23.561 8.263 37.242 1.00 93.50 144 ARG A CA 1
ATOM 1172 C C . ARG A 1 144 ? -24.636 7.645 38.124 1.00 93.50 144 ARG A C 1
ATOM 1174 O O . ARG A 1 144 ? -25.339 8.380 38.810 1.00 93.50 144 ARG A O 1
ATOM 1181 N N . ARG A 1 145 ? -24.738 6.313 38.154 1.00 95.00 145 ARG A N 1
ATOM 1182 C CA . ARG A 1 145 ? -25.700 5.608 39.014 1.00 95.00 145 ARG A CA 1
ATOM 1183 C C . ARG A 1 145 ? -25.434 5.865 40.494 1.00 95.00 145 ARG A C 1
ATOM 1185 O O . ARG A 1 145 ? -26.364 6.218 41.204 1.00 95.00 145 ARG A O 1
ATOM 1192 N N . ALA A 1 146 ? -24.179 5.786 40.934 1.00 95.06 146 ALA A N 1
ATOM 1193 C CA . ALA A 1 146 ? -23.813 6.057 42.324 1.00 95.06 146 ALA A CA 1
ATOM 1194 C C . ALA A 1 146 ? -24.112 7.509 42.741 1.00 95.06 146 ALA A C 1
ATOM 1196 O O . ALA A 1 146 ? -24.542 7.757 43.865 1.00 95.06 146 ALA A O 1
ATOM 1197 N N . MET A 1 147 ? -23.900 8.481 41.846 1.00 95.38 147 MET A N 1
ATOM 1198 C CA . MET A 1 147 ? -24.274 9.877 42.088 1.00 95.38 147 MET A CA 1
ATOM 1199 C C . MET A 1 147 ? -25.792 10.060 42.159 1.00 95.38 147 MET A C 1
ATOM 1201 O O . MET A 1 147 ? -26.267 10.745 43.060 1.00 95.38 147 MET A O 1
ATOM 1205 N N . LEU A 1 148 ? -26.549 9.433 41.255 1.00 95.25 148 LEU A N 1
ATOM 1206 C CA . LEU A 1 148 ? -28.014 9.482 41.260 1.00 95.25 148 LEU A CA 1
ATOM 1207 C C . LEU A 1 148 ? -28.607 8.828 42.510 1.00 95.25 148 LEU A C 1
ATOM 1209 O O . LEU A 1 148 ? -29.509 9.394 43.112 1.00 95.25 148 LEU A O 1
ATOM 1213 N N . GLU A 1 149 ? -28.074 7.685 42.938 1.00 95.56 149 GLU A N 1
ATOM 1214 C CA . GLU A 1 149 ? -28.503 6.995 44.158 1.00 95.56 149 GLU A CA 1
ATOM 1215 C C . GLU A 1 149 ? -28.231 7.845 45.404 1.00 95.56 149 GLU A C 1
ATOM 1217 O O . GLU A 1 149 ? -29.111 8.023 46.245 1.00 95.56 149 GLU A O 1
ATOM 1222 N N . LYS A 1 150 ? -27.046 8.465 45.486 1.00 93.62 150 LYS A N 1
ATOM 1223 C CA . LYS A 1 150 ? -26.737 9.432 46.548 1.00 93.62 150 LYS A CA 1
ATOM 1224 C C . LYS A 1 150 ? -27.686 10.628 46.523 1.00 93.62 150 LYS A C 1
ATOM 1226 O O . LYS A 1 150 ? -28.177 11.020 47.576 1.00 93.62 150 LYS A O 1
ATOM 1231 N N . ALA A 1 151 ? -27.956 11.197 45.350 1.00 94.19 151 ALA A N 1
ATOM 1232 C CA . ALA A 1 151 ? -28.883 12.317 45.215 1.00 94.19 151 ALA A CA 1
ATOM 1233 C C . ALA A 1 151 ? -30.310 11.930 45.639 1.00 94.19 151 ALA A C 1
ATOM 1235 O O . ALA A 1 151 ? -30.960 12.693 46.349 1.00 94.19 151 ALA A O 1
ATOM 1236 N N . PHE A 1 152 ? -30.774 10.734 45.268 1.00 94.06 152 PHE A N 1
ATOM 1237 C CA . PHE A 1 152 ? -32.102 10.240 45.627 1.00 94.06 152 PHE A CA 1
ATOM 1238 C C . PHE A 1 152 ? -32.236 10.006 47.136 1.00 94.06 152 PHE A C 1
ATOM 1240 O O . PHE A 1 152 ? -33.184 10.495 47.743 1.00 94.06 152 PHE A O 1
ATOM 1247 N N . ASN A 1 153 ? -31.249 9.357 47.763 1.00 93.69 153 ASN A N 1
ATOM 1248 C CA . ASN A 1 153 ? -31.241 9.139 49.213 1.00 93.69 153 ASN A CA 1
ATOM 1249 C C . ASN A 1 153 ? -31.255 10.457 50.003 1.00 93.69 153 ASN A C 1
ATOM 1251 O O . ASN A 1 153 ? -31.910 10.548 51.042 1.00 93.69 153 ASN A O 1
ATOM 1255 N N . LEU A 1 154 ? -30.560 11.494 49.516 1.00 92.12 154 LEU A N 1
ATOM 1256 C CA . LEU A 1 154 ? -30.606 12.821 50.135 1.00 92.12 154 LEU A CA 1
ATOM 1257 C C . LEU A 1 154 ? -32.000 13.453 50.025 1.00 92.12 154 LEU A C 1
ATOM 1259 O O . LEU A 1 154 ? -32.478 14.022 51.002 1.00 92.12 154 LEU A O 1
ATOM 1263 N N . LEU A 1 155 ? -32.668 13.353 48.872 1.00 88.38 155 LEU A N 1
ATOM 1264 C CA . LEU A 1 155 ? -34.030 13.875 48.706 1.00 88.38 155 LEU A CA 1
ATOM 1265 C C . LEU A 1 155 ? -35.041 13.142 49.597 1.00 88.38 155 LEU A C 1
ATOM 1267 O O . LEU A 1 155 ? -35.857 13.792 50.247 1.00 88.38 155 LEU A O 1
ATOM 1271 N N . ASP A 1 156 ? -34.954 11.816 49.677 1.00 90.88 156 ASP A N 1
ATOM 1272 C CA . ASP A 1 156 ? -35.875 11.001 50.474 1.00 90.88 156 ASP A CA 1
ATOM 1273 C C . ASP A 1 156 ? -35.728 11.282 51.981 1.00 90.88 156 ASP A C 1
ATOM 1275 O O . ASP A 1 156 ? -36.711 11.519 52.686 1.00 90.88 156 ASP A O 1
ATOM 1279 N N . THR A 1 157 ? -34.483 11.397 52.466 1.00 87.25 157 THR A N 1
ATOM 1280 C CA . THR A 1 157 ? -34.201 11.750 53.870 1.00 87.25 157 THR A CA 1
ATOM 1281 C C . THR A 1 157 ? -34.767 13.128 54.233 1.00 87.25 157 THR A C 1
ATOM 1283 O O . THR A 1 157 ? -35.373 13.276 55.295 1.00 87.25 157 THR A O 1
ATOM 1286 N N . ASN A 1 158 ? -34.618 14.122 53.346 1.00 81.81 158 ASN A N 1
ATOM 1287 C CA . ASN A 1 158 ? -35.160 15.469 53.560 1.00 81.81 158 ASN A CA 1
ATOM 1288 C C . ASN A 1 158 ? -36.702 15.480 53.561 1.00 81.81 158 ASN A C 1
ATOM 1290 O O . ASN A 1 158 ? -37.323 16.135 54.396 1.00 81.81 158 ASN A O 1
ATOM 1294 N N . CYS A 1 159 ? -37.343 14.701 52.683 1.00 77.06 159 CYS A N 1
ATOM 1295 C CA . CYS A 1 159 ? -38.799 14.544 52.702 1.00 77.06 159 CYS A CA 1
ATOM 1296 C C . CYS A 1 159 ? -39.293 13.906 54.009 1.00 77.06 159 CYS A C 1
ATOM 1298 O O . CYS A 1 159 ? -40.320 14.314 54.559 1.00 77.06 159 CYS A O 1
ATOM 1300 N N . GLN A 1 160 ? -38.563 12.922 54.536 1.00 77.94 160 GLN A N 1
ATOM 1301 C CA . GLN A 1 160 ? -38.916 12.260 55.787 1.00 77.94 160 GLN A CA 1
ATOM 1302 C C . GLN A 1 160 ? -38.727 13.181 57.004 1.00 77.94 160 GLN A C 1
ATOM 1304 O O . GLN A 1 160 ? -39.569 13.170 57.910 1.00 77.94 160 GLN A O 1
ATOM 1309 N N . SER A 1 161 ? -37.669 14.001 57.031 1.00 74.38 161 SER A N 1
ATOM 1310 C CA . SER A 1 161 ? -37.452 14.986 58.098 1.00 74.38 161 SER A CA 1
ATOM 1311 C C . SER A 1 161 ? -38.527 16.069 58.101 1.00 74.38 161 SER A C 1
ATOM 1313 O O . SER A 1 161 ? -39.071 16.360 59.166 1.00 74.38 161 SER A O 1
ATOM 1315 N N . ASP A 1 162 ? -38.915 16.585 56.934 1.00 78.44 162 ASP A N 1
ATOM 1316 C CA . ASP A 1 162 ? -39.959 17.611 56.821 1.00 78.44 162 ASP A CA 1
ATOM 1317 C C . ASP A 1 162 ? -41.336 17.061 57.212 1.00 78.44 162 ASP A C 1
ATOM 1319 O O . ASP A 1 162 ? -42.086 17.700 57.953 1.00 78.44 162 ASP A O 1
ATOM 1323 N N . ALA A 1 163 ? -41.654 15.828 56.806 1.00 77.38 163 ALA A N 1
ATOM 1324 C CA . ALA A 1 163 ? -42.886 15.159 57.216 1.00 77.38 163 ALA A CA 1
ATOM 1325 C C . ALA A 1 163 ? -42.932 14.891 58.732 1.00 77.38 163 ALA A C 1
ATOM 1327 O O . ALA A 1 163 ? -43.995 14.973 59.352 1.00 77.38 163 ALA A O 1
ATOM 1328 N N . THR A 1 164 ? -41.787 14.582 59.346 1.00 77.25 164 THR A N 1
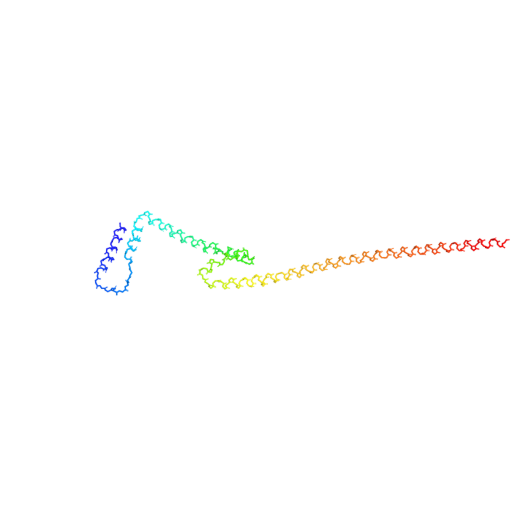ATOM 1329 C CA . THR A 1 164 ? -41.690 14.344 60.794 1.00 77.25 164 THR A CA 1
ATOM 1330 C C . THR A 1 164 ? -41.782 15.653 61.579 1.00 77.25 164 THR A C 1
ATOM 1332 O O . THR A 1 164 ? -42.506 15.715 62.574 1.00 77.25 164 THR A O 1
ATOM 1335 N N . ALA A 1 165 ? -41.138 16.721 61.100 1.00 79.50 165 ALA A N 1
ATOM 1336 C CA . ALA A 1 165 ? -41.260 18.062 61.665 1.00 79.50 165 ALA A CA 1
ATOM 1337 C C . ALA A 1 165 ? -42.707 18.574 61.585 1.00 79.50 165 ALA A C 1
ATOM 1339 O O . ALA A 1 165 ? -43.250 19.043 62.585 1.00 79.50 165 ALA A O 1
ATOM 1340 N N . MET A 1 166 ? -43.379 18.390 60.444 1.00 75.31 166 MET A N 1
ATOM 1341 C CA . MET A 1 166 ? -44.789 18.752 60.273 1.00 75.31 166 MET A CA 1
ATOM 1342 C C . MET A 1 166 ? -45.697 17.996 61.259 1.00 75.31 166 MET A C 1
ATOM 1344 O O . MET A 1 166 ? -46.573 18.593 61.884 1.00 75.31 166 MET A O 1
ATOM 1348 N N . LYS A 1 167 ? -45.470 16.691 61.468 1.00 77.94 167 LYS A N 1
ATOM 1349 C CA . LYS A 1 167 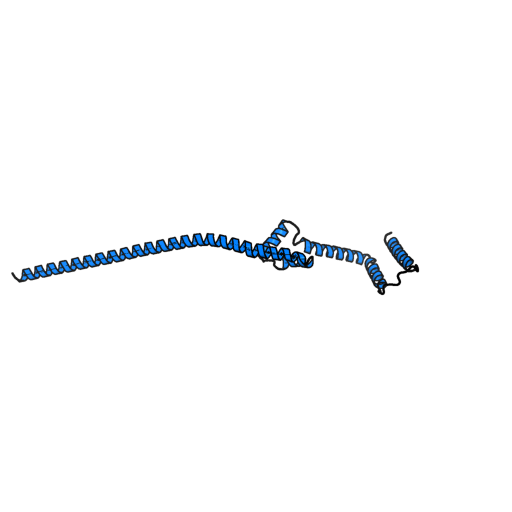? -46.224 15.899 62.459 1.00 77.94 167 LYS A CA 1
ATOM 1350 C C . LYS A 1 167 ? -46.000 16.378 63.895 1.00 77.94 167 LYS A C 1
ATOM 1352 O O . LYS A 1 167 ? -46.954 16.406 64.671 1.00 77.94 167 LYS A O 1
ATOM 1357 N N . ALA A 1 168 ? -44.778 16.772 64.247 1.00 76.06 168 ALA A N 1
ATOM 1358 C CA . ALA A 1 168 ? -44.473 17.314 65.570 1.00 76.06 168 ALA A CA 1
ATOM 1359 C C . ALA A 1 168 ? -45.167 18.669 65.813 1.00 76.06 168 ALA A C 1
ATOM 1361 O O . ALA A 1 168 ? -45.712 18.886 66.895 1.00 76.06 168 ALA A O 1
ATOM 1362 N N . VAL A 1 169 ? -45.223 19.541 64.798 1.00 78.44 169 VAL A N 1
ATOM 1363 C CA . VAL A 1 169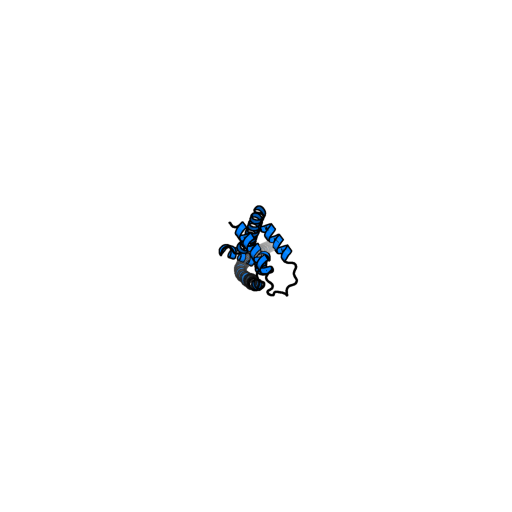 ? -45.942 20.827 64.866 1.00 78.44 169 VAL A CA 1
ATOM 1364 C C . VAL A 1 169 ? -47.449 20.617 65.042 1.00 78.44 169 VAL A C 1
ATOM 1366 O O . VAL A 1 169 ? -48.043 21.214 65.936 1.00 78.44 169 VAL A O 1
ATOM 1369 N N . ILE A 1 170 ? -48.064 19.721 64.262 1.00 76.50 170 ILE A N 1
ATOM 1370 C CA . ILE A 1 170 ? -49.505 19.422 64.369 1.00 76.50 170 ILE A CA 1
ATOM 1371 C C . ILE A 1 170 ? -49.842 18.792 65.730 1.00 76.50 170 ILE A C 1
ATOM 1373 O O . ILE A 1 170 ? -50.857 19.129 66.340 1.00 76.50 170 ILE A O 1
ATOM 1377 N N . SER A 1 171 ? -48.984 17.902 66.239 1.00 74.12 171 SER A N 1
ATOM 1378 C CA . SER A 1 171 ? -49.166 17.317 67.570 1.00 74.12 171 SER A CA 1
ATOM 1379 C C . SER A 1 171 ? -49.072 18.383 68.660 1.00 74.12 171 SER A C 1
ATOM 1381 O O . SER A 1 171 ? -49.911 18.405 69.555 1.00 74.12 171 SER A O 1
ATOM 1383 N N . SER A 1 172 ? -48.088 19.285 68.581 1.00 68.19 172 SER A N 1
ATOM 1384 C CA . SER A 1 172 ? -47.951 20.420 69.498 1.00 68.19 172 SER A CA 1
ATOM 1385 C C . SER A 1 172 ? -49.225 21.269 69.520 1.00 68.19 172 SER A C 1
ATOM 1387 O O . SER A 1 172 ? -49.802 21.465 70.586 1.00 68.19 172 SER A O 1
ATOM 1389 N N . ASP A 1 173 ? -49.720 21.693 68.357 1.00 66.31 173 ASP A N 1
ATOM 1390 C CA . ASP A 1 173 ? -50.904 22.555 68.245 1.00 66.31 173 ASP A CA 1
ATOM 1391 C C . ASP A 1 173 ? -52.182 21.887 68.791 1.00 66.31 173 ASP A C 1
ATOM 1393 O O . ASP A 1 173 ? -52.927 22.482 69.571 1.00 66.31 173 ASP A O 1
ATOM 1397 N N . GLY A 1 174 ? -52.379 20.593 68.513 1.00 65.12 174 GLY A N 1
ATOM 1398 C CA . GLY A 1 174 ? -53.492 19.818 69.072 1.00 65.12 174 GLY A CA 1
ATOM 1399 C C . GLY A 1 174 ? -53.446 19.681 70.600 1.00 65.12 174 GLY A C 1
ATOM 1400 O O . GLY A 1 174 ? -54.484 19.740 71.264 1.00 65.12 174 GLY A O 1
ATOM 1401 N N . THR A 1 175 ? -52.249 19.558 71.187 1.00 66.06 175 THR A N 1
ATOM 1402 C CA . THR A 1 175 ? -52.096 19.512 72.654 1.00 66.06 175 THR A CA 1
ATOM 1403 C C . THR A 1 175 ? -52.360 20.872 73.298 1.00 66.06 175 THR A C 1
ATOM 1405 O O . THR A 1 175 ? -52.994 20.937 74.353 1.00 66.06 175 THR A O 1
ATOM 1408 N N . VAL A 1 176 ? -51.919 21.960 72.659 1.00 66.88 176 VAL A N 1
ATOM 1409 C CA . VAL A 1 176 ? -52.153 23.335 73.127 1.00 66.88 176 VAL A CA 1
ATOM 1410 C C . VAL A 1 176 ? -53.643 23.676 73.053 1.00 66.88 176 VAL A C 1
ATOM 1412 O O . VAL A 1 176 ? -54.206 24.183 74.024 1.00 66.88 176 VAL A O 1
ATOM 1415 N N . HIS A 1 177 ? -54.318 23.318 71.959 1.00 64.38 177 HIS A N 1
ATOM 1416 C CA . HIS A 1 177 ? -55.748 23.570 71.790 1.00 64.38 177 HIS A CA 1
ATOM 1417 C C . HIS A 1 177 ? -56.607 22.762 72.781 1.00 64.38 177 HIS A C 1
ATOM 1419 O O . HIS A 1 177 ? -57.590 23.280 73.320 1.00 64.38 177 HIS A O 1
ATOM 1425 N N . TYR A 1 178 ? -56.225 21.516 73.084 1.00 67.06 178 TYR A N 1
ATOM 1426 C CA . TYR A 1 178 ? -56.905 20.700 74.094 1.00 67.06 178 TYR A CA 1
ATOM 1427 C C . TYR A 1 178 ? -56.670 21.223 75.522 1.00 67.06 178 TYR A C 1
ATOM 1429 O O . TYR A 1 178 ? -57.600 21.267 76.332 1.00 67.06 178 TYR A O 1
ATOM 1437 N N . ALA A 1 179 ? -55.452 21.680 75.834 1.00 68.94 179 ALA A N 1
ATOM 1438 C CA . ALA A 1 179 ? -55.133 22.303 77.118 1.00 68.94 179 ALA A CA 1
ATOM 1439 C C . ALA A 1 179 ? -55.896 23.625 77.332 1.00 68.94 179 ALA A C 1
ATOM 1441 O O . ALA A 1 179 ? -56.437 23.845 78.416 1.00 68.94 179 ALA A O 1
ATOM 1442 N N . ALA A 1 180 ? -56.010 24.463 76.295 1.00 69.44 180 ALA A N 1
ATOM 1443 C CA . ALA A 1 180 ? -56.778 25.709 76.331 1.00 69.44 180 ALA A CA 1
ATOM 1444 C C . ALA A 1 180 ? -58.287 25.462 76.517 1.00 69.44 180 ALA A C 1
ATOM 1446 O O . ALA A 1 180 ? -58.922 26.099 77.358 1.00 69.44 180 ALA A O 1
ATOM 1447 N N . MET A 1 181 ? -58.858 24.485 75.803 1.00 69.62 181 MET A N 1
ATOM 1448 C CA . MET A 1 181 ? -60.275 24.119 75.932 1.00 69.62 181 MET A CA 1
ATOM 1449 C C . MET A 1 181 ? -60.610 23.574 77.328 1.00 69.62 181 MET A C 1
ATOM 1451 O O . MET A 1 181 ? -61.658 23.885 77.887 1.00 69.62 181 MET A O 1
ATOM 1455 N N . LYS A 1 182 ? -59.696 22.809 77.935 1.00 74.62 182 LYS A N 1
ATOM 1456 C CA . LYS A 1 182 ? -59.859 22.286 79.298 1.00 74.62 182 LYS A CA 1
ATOM 1457 C C . LYS A 1 182 ? -59.762 23.376 80.376 1.00 74.62 182 LYS A C 1
ATOM 1459 O O . LYS A 1 182 ? -60.384 23.232 81.424 1.00 74.62 182 LYS A O 1
ATOM 1464 N N . ALA A 1 183 ? -59.004 24.447 80.133 1.00 75.75 183 ALA A N 1
ATOM 1465 C CA . ALA A 1 183 ? -58.893 25.582 81.049 1.00 75.75 183 ALA A CA 1
ATOM 1466 C C . ALA A 1 183 ? -60.141 26.485 81.043 1.00 75.75 183 ALA A C 1
ATOM 1468 O O . ALA A 1 183 ? -60.476 27.038 82.080 1.00 75.75 183 ALA A O 1
ATOM 1469 N N . ALA A 1 184 ? -60.847 26.598 79.912 1.00 71.06 184 ALA A N 1
ATOM 1470 C CA . ALA A 1 184 ? -62.041 27.441 79.772 1.00 71.06 184 ALA A CA 1
ATOM 1471 C C . ALA A 1 184 ? -63.326 26.848 80.390 1.00 71.06 184 ALA A C 1
ATOM 1473 O O . ALA A 1 184 ? -64.307 27.561 80.570 1.00 71.06 184 ALA A O 1
ATOM 1474 N N . ILE A 1 185 ? -63.339 25.543 80.686 1.00 67.25 185 ILE A N 1
ATOM 1475 C CA . ILE A 1 185 ? -64.496 24.825 81.259 1.00 67.25 185 ILE A CA 1
ATOM 1476 C C . ILE A 1 185 ? -64.474 24.849 82.806 1.00 67.25 185 ILE A C 1
ATOM 1478 O O . ILE A 1 185 ? -65.374 24.315 83.453 1.00 67.25 185 ILE A O 1
ATOM 1482 N N . ARG A 1 186 ? -63.459 25.468 83.417 1.00 55.91 186 ARG A N 1
ATOM 1483 C CA . ARG A 1 186 ? -63.282 25.564 84.870 1.00 55.91 186 ARG A CA 1
ATOM 1484 C C . ARG A 1 186 ? -63.511 26.985 85.361 1.00 55.91 186 ARG A C 1
ATOM 1486 O O . ARG A 1 186 ? -64.063 27.106 86.474 1.00 55.91 186 ARG A O 1
#

Organism: Trifolium pratense (NCBI:txid57577)

InterPro domains:
  IPR005821 Ion transport domain [PF00520] (65-131)
  IPR044581 Two pore calcium channel protein 1, plant [PTHR46988] (65-160)

Sequence (186 aa):
AFCLLVILVDMLAYALYISPVAFNFLPFRIAPYIRVVLFVLNIRELRETVIIVTGMLDTYLNILGKTVFTSYSATLYQMFLLFNTANNPDVWVPAYKSSRWSILFFILFVLIGVYFVTNLILAVVYDSFKSELVKQVSEMDRMRRAMLEKAFNLLDTNCQSDATAMKAVISSDGTVHYAAMKAAIR

Radius of gyration: 49.94 Å; chains: 1; bounding box: 110×42×144 Å

pLDDT: mean 73.79, std 13.63, range [45.78, 95.56]

Secondary structure (DSSP, 8-state):
-HHHHHHHHHHHHHHHHHS-----------HHHHHHHHHHHHSHHHHHHHHHHHHHHHHHHHHHHHTTSSSHHHHHHHHHHHHTTTTTTTTTHHHHHH-TTHHHHHHHHIIIIIIIIIHHHHHHHHHHHHHHHHHHHHHHHHHHHHHHHHHHHHHHHHHHHHHHHHHHHHHHHHHHHHHHHHHHT-

Foldseek 3Di:
DVVVVVVVVVVVVVVVVPPPDDDPDDDDPCVVVVVVVVVLCVPPVSVVVVCVVVVVVVVVLCCLVCVCPVDPVSVVVLLVCVLVVNCPPVSCVNVCVVPVVSVVVSVVSNCCSNPPVVVVVVVVVVVVVVVVVVVVVVVVVVVVVVVVVVVVVVVVVVVVVVVVVVVVVVVVVVVVVVVVVVVVVD